Protein AF-A0A7J0FQF2-F1 (afdb_monomer)

Solvent-accessible surface area (backbone atoms only — not comparable to full-atom values): 15385 Å² total; per-residue (Å²): 137,86,82,77,80,82,64,63,82,60,95,86,72,55,64,44,82,78,41,80,61,86,90,50,98,70,47,51,29,33,28,36,34,80,55,76,32,64,93,30,36,22,74,89,74,77,44,56,78,26,19,13,46,77,39,49,57,90,78,60,73,82,88,68,79,52,75,72,52,49,47,50,50,51,53,53,53,50,54,54,52,46,68,56,51,56,75,79,44,75,44,78,45,78,42,72,48,48,61,71,69,41,63,95,37,72,64,50,50,54,53,51,48,54,51,64,74,70,53,61,91,58,55,47,81,46,73,41,75,81,78,86,78,79,73,71,79,76,84,63,95,75,86,79,85,88,84,90,86,86,83,90,81,93,75,88,80,77,92,73,87,76,92,69,88,75,90,69,95,65,101,62,78,57,63,67,54,54,49,57,54,49,51,71,73,42,81,81,79,86,85,89,73,83,66,86,51,68,66,60,37,51,51,50,49,55,50,51,54,52,49,53,53,48,53,51,52,52,52,49,51,54,52,50,50,54,53,30,58,78,65,75,56,85,81,88,131

Nearest PDB structures (foldseek):
  3whk-assembly4_D  TM=6.720E-01  e=8.778E-02  Pyrococcus furiosus DSM 3638
  2kdx-assembly1_A  TM=3.715E-01  e=1.477E+00  Helicobacter pylori 26695

Organism: NCBI:txid165716

pLDDT: mean 76.31, std 20.78, range [29.5, 97.0]

Radius of gyration: 28.87 Å; Cα contacts (8 Å, |Δi|>4): 178; chains: 1; bounding box: 77×58×84 Å

Structure (mmCIF, N/CA/C/O backbone):
data_AF-A0A7J0FQF2-F1
#
_entry.id   AF-A0A7J0FQF2-F1
#
loop_
_atom_site.group_PDB
_atom_site.id
_atom_site.type_symbol
_atom_site.label_atom_id
_atom_site.label_alt_id
_atom_site.label_comp_id
_atom_site.label_asym_id
_atom_site.label_entity_id
_atom_site.label_seq_id
_atom_site.pdbx_PDB_ins_code
_atom_site.Cartn_x
_atom_site.Cartn_y
_atom_site.Cartn_z
_atom_site.occupancy
_atom_site.B_iso_or_equiv
_atom_site.auth_seq_id
_atom_site.auth_comp_id
_atom_site.auth_asym_id
_atom_site.auth_atom_id
_atom_site.pdbx_PDB_model_num
ATOM 1 N N . MET A 1 1 ? 47.459 9.393 -12.094 1.00 34.75 1 MET A N 1
ATOM 2 C CA . MET A 1 1 ? 46.287 9.605 -12.970 1.00 34.75 1 MET A CA 1
ATOM 3 C C . MET A 1 1 ? 45.100 8.906 -12.334 1.00 34.75 1 MET A C 1
ATOM 5 O O . MET A 1 1 ? 45.090 7.687 -12.277 1.00 34.75 1 MET A O 1
ATOM 9 N N . SER A 1 2 ? 44.183 9.679 -11.754 1.00 36.41 2 SER A N 1
ATOM 10 C CA . SER A 1 2 ? 42.923 9.182 -11.193 1.00 36.41 2 SER A CA 1
ATOM 11 C C . SER A 1 2 ? 41.907 9.115 -12.332 1.00 36.41 2 SER A C 1
ATOM 13 O O . SER A 1 2 ? 41.570 10.151 -12.898 1.00 36.41 2 SER A O 1
ATOM 15 N N . THR A 1 3 ? 41.475 7.919 -12.726 1.00 36.38 3 THR A N 1
ATOM 16 C CA . THR A 1 3 ? 40.370 7.751 -13.677 1.00 36.38 3 THR A CA 1
ATOM 17 C C . THR A 1 3 ? 39.063 7.873 -12.900 1.00 36.38 3 THR A C 1
ATOM 19 O O . THR A 1 3 ? 38.629 6.913 -12.258 1.00 36.38 3 THR A O 1
ATOM 22 N N . ALA A 1 4 ? 38.459 9.061 -12.920 1.00 42.12 4 ALA A N 1
ATOM 23 C CA . ALA A 1 4 ? 37.077 9.237 -12.500 1.00 42.12 4 ALA A CA 1
ATOM 24 C C . ALA A 1 4 ? 36.199 8.368 -13.415 1.00 42.12 4 ALA A C 1
ATOM 26 O O . ALA A 1 4 ? 36.182 8.560 -14.628 1.00 42.12 4 ALA A O 1
ATOM 27 N N . ARG A 1 5 ? 35.533 7.354 -12.854 1.00 46.12 5 ARG A N 1
ATOM 28 C CA . ARG A 1 5 ? 34.500 6.603 -13.575 1.00 46.12 5 ARG A CA 1
ATOM 29 C C . ARG A 1 5 ? 33.312 7.548 -13.712 1.00 46.12 5 ARG A C 1
ATOM 31 O O . ARG A 1 5 ? 32.665 7.838 -12.712 1.00 46.12 5 ARG A O 1
ATOM 38 N N . HIS A 1 6 ? 33.129 8.105 -14.903 1.00 50.47 6 HIS A N 1
ATOM 39 C CA . HIS A 1 6 ? 32.118 9.120 -15.154 1.00 50.47 6 HIS A CA 1
ATOM 40 C C . HIS A 1 6 ? 30.712 8.514 -15.107 1.00 50.47 6 HIS A C 1
ATOM 42 O O . HIS A 1 6 ? 30.470 7.403 -15.574 1.00 50.47 6 HIS A O 1
ATOM 48 N N . GLU A 1 7 ? 29.846 9.220 -14.388 1.00 71.06 7 GLU A N 1
ATOM 49 C CA . GLU A 1 7 ? 28.603 8.733 -13.800 1.00 71.06 7 GLU A CA 1
ATOM 50 C C . GLU A 1 7 ? 27.446 8.834 -14.800 1.00 71.06 7 GLU A C 1
ATOM 52 O O . GLU A 1 7 ? 27.353 9.811 -15.541 1.00 71.06 7 GLU A O 1
ATOM 57 N N . GLY A 1 8 ? 26.565 7.828 -14.801 1.00 78.69 8 GLY A N 1
ATOM 58 C CA . GLY A 1 8 ? 25.316 7.838 -15.568 1.00 78.69 8 GLY A CA 1
ATOM 59 C C . GLY A 1 8 ? 24.307 8.886 -15.058 1.00 78.69 8 GLY A C 1
ATOM 60 O O . GLY A 1 8 ? 24.689 9.876 -14.432 1.00 78.69 8 GLY A O 1
ATOM 61 N N . PRO A 1 9 ? 22.996 8.704 -15.295 1.00 85.31 9 PRO A N 1
ATOM 62 C CA . PRO A 1 9 ? 22.000 9.711 -14.937 1.00 85.31 9 PRO A CA 1
ATOM 63 C C . PRO A 1 9 ? 22.001 9.974 -13.423 1.00 85.31 9 PRO A C 1
ATOM 65 O O . PRO A 1 9 ? 21.926 9.046 -12.614 1.00 85.31 9 PRO A O 1
ATOM 68 N N . THR A 1 10 ? 22.069 11.248 -13.030 1.00 84.06 10 THR A N 1
ATOM 69 C CA . THR A 1 10 ? 21.972 11.658 -11.622 1.00 84.06 10 THR A CA 1
ATOM 70 C C . THR A 1 10 ? 20.511 11.806 -11.187 1.00 84.06 10 THR A C 1
ATOM 72 O O . THR A 1 10 ? 19.581 11.769 -11.998 1.00 84.06 10 THR A O 1
ATOM 75 N N . TYR A 1 11 ? 20.276 11.951 -9.879 1.00 83.00 11 TYR A N 1
ATOM 76 C CA . TYR A 1 11 ? 18.918 12.093 -9.352 1.00 83.00 11 TYR A CA 1
ATOM 77 C C . TYR A 1 11 ? 18.196 13.308 -9.960 1.00 83.00 11 TYR A C 1
ATOM 79 O O . TYR A 1 11 ? 18.749 14.405 -10.022 1.00 83.00 11 TYR A O 1
ATOM 87 N N . GLY A 1 12 ? 16.939 13.112 -10.369 1.00 84.62 12 GLY A N 1
ATOM 88 C CA . GLY A 1 12 ? 16.091 14.154 -10.961 1.00 84.62 12 GLY A CA 1
ATOM 89 C C . GLY A 1 12 ? 16.042 14.153 -12.492 1.00 84.62 12 GLY A C 1
ATOM 90 O O . GLY A 1 12 ? 15.252 14.901 -13.069 1.00 84.62 12 GLY A O 1
ATOM 91 N N . TYR A 1 13 ? 16.829 13.305 -13.158 1.00 89.44 13 TYR A N 1
ATOM 92 C CA . TYR A 1 13 ? 16.645 13.038 -14.582 1.00 89.44 13 TYR A CA 1
ATOM 93 C C . TYR A 1 13 ? 15.319 12.309 -14.814 1.00 89.44 13 TYR A C 1
ATOM 95 O O . TYR A 1 13 ? 14.981 11.363 -14.103 1.00 89.44 13 TYR A O 1
ATOM 103 N N . ARG A 1 14 ? 14.565 12.769 -15.813 1.00 91.94 14 ARG A N 1
ATOM 104 C CA . ARG A 1 14 ? 13.261 12.216 -16.187 1.00 91.94 14 ARG A CA 1
ATOM 105 C C . ARG A 1 14 ? 13.328 11.560 -17.548 1.00 91.94 14 ARG A C 1
ATOM 107 O O . ARG A 1 14 ? 14.135 11.949 -18.393 1.00 91.94 14 ARG A O 1
ATOM 114 N N . GLY A 1 15 ? 12.487 10.556 -17.731 1.00 92.19 15 GLY A N 1
ATOM 115 C CA . GLY A 1 15 ? 12.463 9.756 -18.935 1.00 92.19 15 GLY A CA 1
ATOM 116 C C . GLY A 1 15 ? 11.278 8.809 -18.973 1.00 92.19 15 GLY A C 1
ATOM 117 O O . GLY A 1 15 ? 10.457 8.757 -18.057 1.00 92.19 15 GLY A O 1
ATOM 118 N N . ARG A 1 16 ? 11.206 8.045 -20.056 1.00 93.12 16 ARG A N 1
ATOM 119 C CA . ARG A 1 16 ? 10.192 7.027 -20.303 1.00 93.12 16 ARG A CA 1
ATOM 120 C C . ARG A 1 16 ? 10.854 5.666 -20.424 1.00 93.12 16 ARG A C 1
ATOM 122 O O . ARG A 1 16 ? 11.877 5.521 -21.090 1.00 93.12 16 ARG A O 1
ATOM 129 N N . VAL A 1 17 ? 10.255 4.668 -19.786 1.00 92.94 17 VAL A N 1
ATOM 130 C CA . VAL A 1 17 ? 10.663 3.271 -1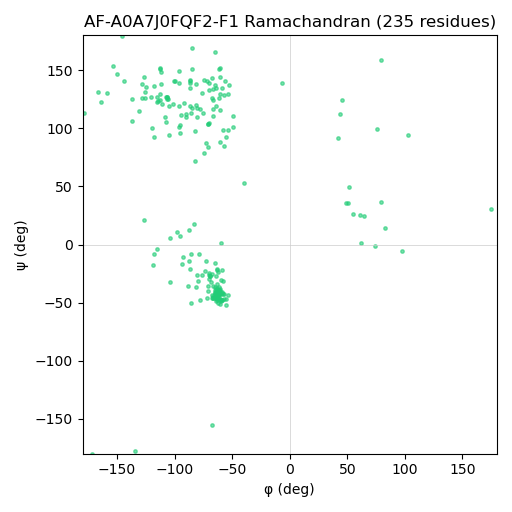9.949 1.00 92.94 17 VAL A CA 1
ATOM 131 C C . VAL A 1 17 ? 10.350 2.843 -21.382 1.00 92.94 17 VAL A C 1
ATOM 133 O O . VAL A 1 17 ? 9.213 2.979 -21.828 1.00 92.94 17 VAL A O 1
ATOM 136 N N . VAL A 1 18 ? 11.360 2.349 -22.096 1.00 94.12 18 VAL A N 1
ATOM 137 C CA . VAL A 1 18 ? 11.230 1.849 -23.478 1.00 94.12 18 VAL A CA 1
ATOM 138 C C . VAL A 1 18 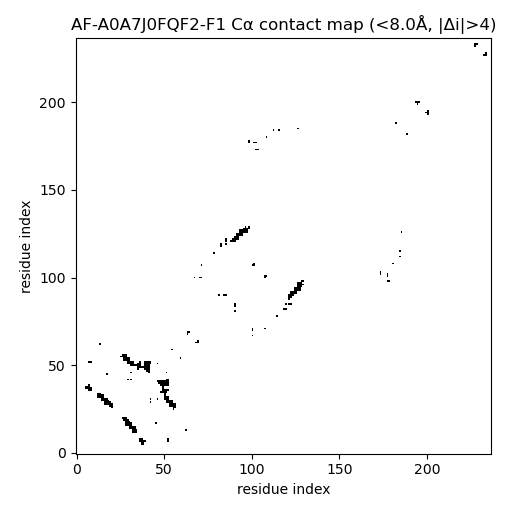? 11.603 0.372 -23.606 1.00 94.12 18 VAL A C 1
ATOM 140 O O . VAL A 1 18 ? 11.204 -0.271 -24.570 1.00 94.12 18 VAL A O 1
ATOM 143 N N . LEU A 1 19 ? 12.314 -0.185 -22.618 1.00 90.00 19 LEU A N 1
ATOM 144 C CA . LEU A 1 19 ? 12.624 -1.612 -22.527 1.00 90.00 19 LEU A CA 1
ATOM 145 C C . LEU A 1 19 ? 12.435 -2.110 -21.093 1.00 90.00 19 LEU A C 1
ATOM 147 O O . LEU A 1 19 ? 13.075 -1.607 -20.170 1.00 90.00 19 LEU A O 1
ATOM 151 N N . ALA A 1 20 ? 11.622 -3.149 -20.922 1.00 85.69 20 ALA A N 1
ATOM 152 C CA . ALA A 1 20 ? 11.528 -3.931 -19.696 1.00 85.69 20 ALA A CA 1
ATOM 153 C C . ALA A 1 20 ? 11.755 -5.404 -20.054 1.00 85.69 20 ALA A C 1
ATOM 155 O O . ALA A 1 20 ? 11.167 -5.898 -21.014 1.00 85.69 20 ALA A O 1
ATOM 156 N N . PHE A 1 21 ? 12.631 -6.086 -19.319 1.00 78.75 21 PHE A N 1
ATOM 157 C CA . PHE A 1 21 ? 12.875 -7.516 -19.505 1.00 78.75 21 PHE A CA 1
ATOM 158 C C . PHE A 1 21 ? 12.242 -8.279 -18.345 1.00 78.75 21 PHE A C 1
ATOM 160 O O . PHE A 1 21 ? 12.560 -8.002 -17.188 1.00 78.75 21 PHE A O 1
ATOM 167 N N . GLU A 1 22 ? 11.381 -9.245 -18.650 1.00 58.34 22 GLU A N 1
ATOM 168 C CA . GLU A 1 22 ? 10.945 -10.242 -17.673 1.00 58.34 22 GLU A CA 1
ATOM 169 C C . GLU A 1 22 ? 12.094 -11.249 -17.451 1.00 58.34 22 GLU A C 1
ATOM 171 O O . GLU A 1 22 ? 12.840 -11.558 -18.378 1.00 58.34 22 GLU A O 1
ATOM 176 N N . GLU A 1 23 ? 12.294 -11.700 -16.207 1.00 61.62 23 GLU A N 1
ATOM 177 C CA . GLU A 1 23 ? 13.342 -12.665 -15.805 1.00 61.62 23 GLU A CA 1
ATOM 178 C C . GLU A 1 23 ? 14.812 -12.224 -15.965 1.00 61.62 23 GLU A C 1
ATOM 180 O O . GLU A 1 23 ? 15.724 -13.054 -16.021 1.00 61.62 23 GLU A O 1
ATOM 185 N N . ASN A 1 24 ? 15.116 -10.924 -15.974 1.00 60.78 24 ASN A N 1
ATOM 186 C CA . ASN A 1 24 ? 16.517 -10.517 -15.928 1.00 60.78 24 ASN A CA 1
ATOM 187 C C . ASN A 1 24 ? 17.076 -10.636 -14.497 1.00 60.78 24 ASN A C 1
ATOM 189 O O . ASN A 1 24 ? 16.728 -9.885 -13.594 1.00 60.78 24 ASN A O 1
ATOM 193 N N . GLY A 1 25 ? 18.066 -11.504 -14.281 1.00 58.59 25 GLY A N 1
ATOM 194 C CA . GLY A 1 25 ? 18.790 -11.581 -12.997 1.00 58.59 25 GLY A CA 1
ATOM 195 C C . GLY A 1 25 ? 19.510 -10.282 -12.575 1.00 58.59 25 GLY A C 1
ATOM 196 O O . GLY A 1 25 ? 20.177 -10.260 -11.546 1.00 58.59 25 GLY A O 1
ATOM 197 N N . SER A 1 26 ? 19.406 -9.209 -13.373 1.00 63.03 26 SER A N 1
ATOM 198 C CA . SER A 1 26 ? 19.973 -7.883 -13.111 1.00 63.03 26 SER A CA 1
ATOM 199 C C . SER A 1 26 ? 18.939 -6.763 -12.916 1.00 63.03 26 SER A C 1
ATOM 201 O O . SER A 1 26 ? 19.361 -5.644 -12.631 1.00 63.03 26 SER A O 1
ATOM 203 N N . SER A 1 27 ? 17.629 -7.020 -13.070 1.00 76.44 27 SER A N 1
ATOM 204 C CA . SER A 1 27 ? 16.547 -6.027 -12.887 1.00 76.44 27 SER A CA 1
ATOM 205 C C . SER A 1 27 ? 16.781 -4.694 -13.610 1.00 76.44 27 SER A C 1
ATOM 207 O O . SER A 1 27 ? 16.456 -3.624 -13.092 1.00 76.44 27 SER A O 1
ATOM 209 N N . LYS A 1 28 ? 17.392 -4.743 -14.800 1.00 86.06 28 LYS A N 1
ATOM 210 C CA . LYS A 1 28 ? 17.696 -3.565 -15.617 1.00 86.06 28 LYS A CA 1
ATOM 211 C C . LYS A 1 28 ? 16.516 -3.187 -16.505 1.00 86.06 28 LYS A C 1
ATOM 213 O O . LYS A 1 28 ? 15.948 -4.035 -17.188 1.00 86.06 28 LYS A O 1
ATOM 218 N N . ILE A 1 29 ? 16.206 -1.902 -16.536 1.00 90.62 29 ILE A N 1
ATOM 219 C CA . ILE A 1 29 ? 15.148 -1.294 -17.337 1.00 90.62 29 ILE A CA 1
ATOM 220 C C . ILE A 1 29 ? 15.796 -0.259 -18.253 1.00 90.62 29 ILE A C 1
ATOM 222 O O . ILE A 1 29 ? 16.558 0.590 -17.793 1.00 90.62 29 ILE A O 1
ATOM 226 N N . GLY A 1 30 ? 15.533 -0.352 -19.555 1.00 93.25 30 GLY A N 1
ATOM 227 C CA . GLY A 1 30 ? 15.997 0.631 -20.527 1.00 93.25 30 GLY A CA 1
ATOM 228 C C . GLY A 1 30 ? 15.084 1.847 -20.504 1.00 93.25 30 GLY A C 1
ATOM 229 O O . GLY A 1 30 ? 13.888 1.748 -20.795 1.00 93.25 30 GLY A O 1
ATOM 230 N N . VAL A 1 31 ? 15.653 2.991 -20.142 1.00 94.56 31 VAL A N 1
ATOM 231 C CA . VAL A 1 31 ? 14.947 4.264 -20.022 1.00 94.56 31 VAL A CA 1
ATOM 232 C C . VAL A 1 31 ? 15.499 5.231 -21.053 1.00 94.56 31 VAL A C 1
ATOM 234 O O . VAL A 1 31 ? 16.702 5.474 -21.102 1.00 94.56 31 VAL A O 1
ATOM 237 N N . ARG A 1 32 ? 14.604 5.807 -21.854 1.00 95.81 32 ARG A N 1
ATOM 238 C CA . ARG A 1 32 ? 14.895 6.982 -22.668 1.00 95.81 32 ARG A CA 1
ATOM 239 C C . ARG A 1 32 ? 14.694 8.223 -21.807 1.00 95.81 32 ARG A C 1
ATOM 241 O O . ARG A 1 32 ? 13.565 8.516 -21.420 1.00 95.81 32 ARG A O 1
ATOM 248 N N . PHE A 1 33 ? 15.743 8.990 -21.578 1.00 95.06 33 PHE A N 1
ATOM 249 C CA . PHE A 1 33 ? 15.705 10.251 -20.853 1.00 95.06 33 PHE A CA 1
ATOM 250 C C . PHE A 1 33 ? 15.335 11.436 -21.751 1.00 95.06 33 PHE A C 1
ATOM 252 O O . PHE A 1 33 ? 15.602 11.461 -22.954 1.00 95.06 33 PHE A O 1
ATOM 259 N N . ASP A 1 34 ? 14.704 12.445 -21.153 1.00 94.56 34 ASP A N 1
ATOM 260 C CA . ASP A 1 34 ? 14.326 13.687 -21.840 1.00 94.56 34 ASP A CA 1
ATOM 261 C C . ASP A 1 34 ? 15.557 14.535 -22.199 1.00 94.56 34 ASP A C 1
ATOM 263 O O . ASP A 1 34 ? 15.532 15.317 -23.147 1.00 94.56 34 ASP A O 1
ATOM 267 N N . ARG A 1 35 ? 16.636 14.385 -21.423 1.00 93.38 35 ARG A N 1
ATOM 268 C CA . ARG A 1 35 ? 17.935 15.041 -21.611 1.00 93.38 35 ARG A CA 1
ATOM 269 C C . ARG A 1 35 ? 18.978 13.993 -21.983 1.00 93.38 35 ARG A C 1
ATOM 271 O O . ARG A 1 35 ? 18.851 12.850 -21.547 1.00 93.38 35 ARG A O 1
ATOM 278 N N . SER A 1 36 ? 20.007 14.404 -22.719 1.00 92.75 36 SER A N 1
ATOM 279 C CA . SER A 1 36 ? 21.158 13.545 -22.985 1.00 92.75 36 SER A CA 1
ATOM 280 C C . SER A 1 36 ? 21.855 13.147 -21.681 1.00 92.75 36 SER A C 1
ATOM 282 O O . SER A 1 36 ? 21.916 13.913 -20.712 1.00 92.75 36 SER A O 1
ATOM 284 N N . ILE A 1 37 ? 22.348 11.917 -21.663 1.00 92.19 37 ILE A N 1
ATOM 285 C CA . ILE A 1 37 ? 23.011 11.248 -20.556 1.00 92.19 37 ILE A CA 1
ATOM 286 C C . ILE A 1 37 ? 24.479 11.048 -20.942 1.00 92.19 37 ILE A C 1
ATOM 288 O O . ILE A 1 37 ? 24.75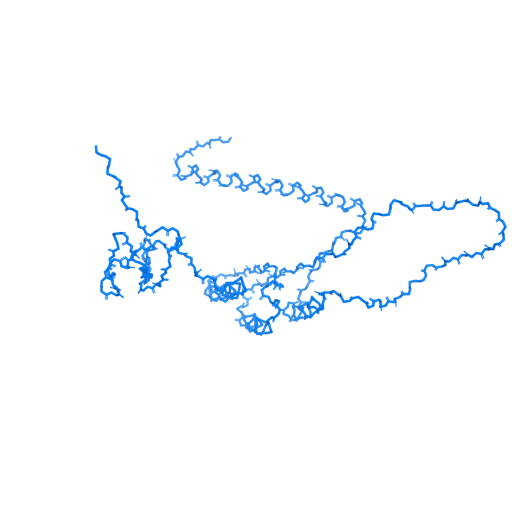2 10.513 -22.015 1.00 92.19 37 ILE A O 1
ATOM 292 N N . PRO A 1 38 ? 25.441 11.436 -20.089 1.00 88.94 38 PRO A N 1
ATOM 293 C CA . PRO A 1 38 ? 26.838 11.063 -20.289 1.00 88.94 38 PRO A CA 1
ATOM 294 C C . PRO A 1 38 ? 26.984 9.536 -20.353 1.00 88.94 38 PRO A C 1
ATOM 296 O O . PRO A 1 38 ? 26.491 8.845 -19.462 1.00 88.94 38 PRO 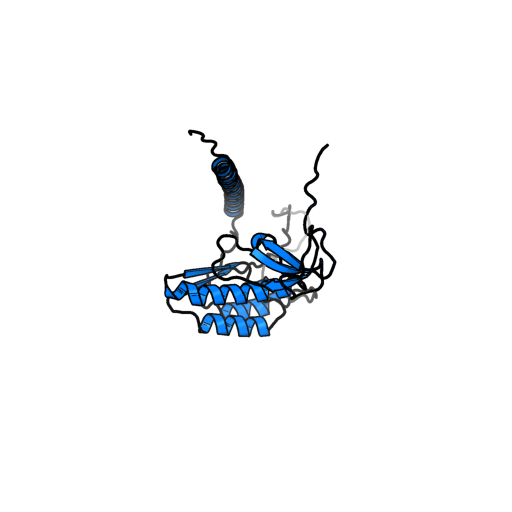A O 1
ATOM 299 N N . GLU A 1 39 ? 27.649 9.013 -21.389 1.00 86.12 39 GLU A N 1
ATOM 300 C CA . GLU A 1 39 ? 27.741 7.561 -21.664 1.00 86.12 39 GLU A CA 1
ATOM 301 C C . GLU A 1 39 ? 26.368 6.895 -21.904 1.00 86.12 39 GLU A C 1
ATOM 303 O O . GLU A 1 39 ? 26.174 5.697 -21.663 1.00 86.12 39 GLU A O 1
ATOM 308 N N . GLY A 1 40 ? 25.386 7.684 -22.346 1.00 89.94 40 GLY A N 1
ATOM 309 C CA . GLY A 1 40 ? 24.125 7.173 -22.855 1.00 89.94 40 GLY A CA 1
ATOM 310 C C . GLY A 1 40 ? 24.321 6.369 -24.142 1.00 89.94 40 GLY A C 1
ATOM 311 O O . GLY A 1 40 ? 25.367 6.379 -24.779 1.00 89.94 40 GLY A O 1
ATOM 312 N N . ASN A 1 41 ? 23.293 5.629 -24.525 1.00 92.94 41 ASN A N 1
ATOM 313 C CA . ASN A 1 41 ? 23.220 4.904 -25.788 1.00 92.94 41 ASN A CA 1
ATOM 314 C C . ASN A 1 41 ? 21.845 5.127 -26.425 1.00 92.94 41 ASN A C 1
ATOM 316 O O . ASN A 1 41 ? 21.019 5.862 -25.899 1.00 92.94 41 ASN A O 1
ATOM 320 N N . ASP A 1 42 ? 21.580 4.498 -27.558 1.00 95.38 42 ASP A N 1
ATOM 321 C CA . ASP A 1 42 ? 20.304 4.591 -28.275 1.00 95.38 42 ASP A CA 1
ATOM 322 C C . ASP A 1 42 ? 19.328 3.444 -27.928 1.00 95.38 42 ASP A C 1
ATOM 324 O O . ASP A 1 42 ? 18.287 3.281 -28.568 1.00 95.38 42 ASP A O 1
ATOM 328 N N . LEU A 1 43 ? 19.675 2.613 -26.936 1.00 93.06 43 LEU A N 1
ATOM 329 C CA . LEU A 1 43 ? 18.976 1.384 -26.546 1.00 93.06 43 LEU A CA 1
ATOM 330 C C . LEU A 1 43 ? 18.696 0.441 -27.732 1.00 93.06 43 LEU A C 1
ATOM 332 O O . LEU A 1 43 ? 17.667 -0.233 -27.761 1.00 93.06 43 LEU A O 1
ATOM 336 N N . GLY A 1 44 ? 19.616 0.378 -28.703 1.00 92.12 44 GLY A N 1
ATOM 337 C CA . GLY A 1 44 ? 19.459 -0.434 -29.911 1.00 92.12 44 GLY A CA 1
ATOM 338 C C . GLY A 1 44 ? 18.553 0.221 -30.957 1.00 92.12 44 GLY A C 1
ATOM 339 O O . GLY A 1 44 ? 17.779 -0.471 -31.617 1.00 92.12 44 GLY A O 1
ATOM 340 N N . GLY A 1 45 ? 18.625 1.548 -31.080 1.00 93.12 45 GLY A N 1
ATOM 341 C CA . GLY A 1 45 ? 17.849 2.356 -32.027 1.00 93.12 45 GLY A CA 1
ATOM 342 C C . GLY A 1 45 ? 16.426 2.705 -31.574 1.00 93.12 45 GLY A C 1
ATOM 343 O O . GLY A 1 45 ? 15.606 3.123 -32.392 1.00 93.12 45 GLY A O 1
ATOM 344 N N . LEU A 1 46 ? 16.105 2.527 -30.291 1.00 93.06 46 LEU A N 1
ATOM 345 C CA . LEU A 1 46 ? 14.785 2.835 -29.724 1.00 93.06 46 LEU A CA 1
ATOM 346 C C . LEU A 1 46 ? 14.654 4.289 -29.254 1.00 93.06 46 LEU A C 1
ATOM 348 O O . LEU A 1 46 ? 13.542 4.764 -29.005 1.00 93.06 46 LEU A O 1
ATOM 352 N N . CYS A 1 47 ? 15.767 5.006 -29.129 1.00 94.81 47 CYS A N 1
ATOM 353 C CA . CYS A 1 47 ? 15.783 6.436 -28.856 1.00 94.81 47 CYS A CA 1
ATOM 354 C C . CYS A 1 47 ? 16.955 7.142 -29.541 1.00 94.81 47 CYS A C 1
ATOM 356 O O . CYS A 1 47 ? 17.749 6.525 -30.243 1.00 94.81 47 CYS A O 1
ATOM 358 N N . GLU A 1 48 ? 17.027 8.457 -29.355 1.00 95.56 48 GLU A N 1
ATOM 359 C CA . GLU A 1 48 ? 18.139 9.281 -29.812 1.00 95.56 48 GLU A CA 1
ATOM 360 C C . GLU A 1 48 ? 19.465 8.843 -29.160 1.00 95.56 48 GLU A C 1
ATOM 362 O O . GLU A 1 48 ? 19.477 8.319 -28.040 1.00 95.56 48 GLU A O 1
ATOM 367 N N . GLU A 1 49 ? 20.579 9.077 -29.860 1.00 92.88 49 GLU A N 1
ATOM 368 C CA . GLU A 1 49 ? 21.934 8.854 -29.338 1.00 92.88 49 GLU A CA 1
ATOM 369 C C . GLU A 1 49 ? 22.140 9.648 -28.039 1.00 92.88 49 GLU A C 1
ATOM 371 O O . GLU A 1 49 ? 21.624 10.756 -27.896 1.00 92.88 49 GLU A O 1
ATOM 376 N N . ASP A 1 50 ? 22.834 9.054 -27.069 1.00 93.69 50 ASP A N 1
ATOM 377 C CA . ASP A 1 50 ? 23.034 9.570 -25.708 1.00 93.69 50 ASP A CA 1
ATOM 378 C C . ASP A 1 50 ? 21.769 9.761 -24.850 1.00 93.69 50 ASP A C 1
ATOM 380 O O . ASP A 1 50 ? 21.877 10.181 -23.703 1.00 93.69 50 ASP A O 1
ATOM 384 N N . HIS A 1 51 ? 20.559 9.447 -25.317 1.00 95.75 51 HIS A N 1
ATOM 385 C CA . HIS A 1 51 ? 19.344 9.609 -24.499 1.00 95.75 51 HIS A CA 1
ATOM 386 C C . HIS A 1 51 ? 18.940 8.348 -23.731 1.00 95.75 51 HIS A C 1
ATOM 388 O O . HIS A 1 51 ? 18.142 8.414 -22.798 1.00 95.75 51 HIS A O 1
ATOM 394 N N . GLY A 1 52 ? 19.455 7.189 -24.105 1.00 95.19 52 GLY A N 1
ATOM 395 C CA . GLY A 1 52 ? 19.113 5.905 -23.517 1.00 95.19 52 GLY A CA 1
ATOM 396 C C . GLY A 1 52 ? 20.090 5.463 -22.434 1.00 95.19 52 GLY A C 1
ATOM 397 O O . GLY A 1 52 ? 21.302 5.598 -22.573 1.00 95.19 52 GLY A O 1
ATOM 398 N N . PHE A 1 53 ? 19.583 4.891 -21.343 1.00 93.88 53 PHE A N 1
ATOM 399 C CA . PHE A 1 53 ? 20.424 4.272 -20.317 1.00 93.88 53 PHE A CA 1
ATOM 400 C C . PHE A 1 53 ? 19.688 3.119 -19.624 1.00 93.88 53 PHE A C 1
ATOM 402 O O . PHE A 1 53 ? 18.469 3.158 -19.448 1.00 93.88 53 PHE A O 1
ATOM 409 N N . PHE A 1 54 ? 20.422 2.080 -19.213 1.00 91.31 54 PHE A N 1
ATOM 410 C CA . PHE A 1 54 ? 19.857 0.975 -18.434 1.00 91.31 54 PHE A CA 1
ATOM 411 C C . PHE A 1 54 ? 19.955 1.265 -16.937 1.00 91.31 54 PHE A C 1
ATOM 413 O O . PHE A 1 54 ? 21.037 1.216 -16.351 1.00 91.31 54 PHE A O 1
ATOM 420 N N . CYS A 1 55 ? 18.814 1.523 -16.307 1.00 89.62 55 CYS A N 1
ATOM 421 C CA . CYS A 1 55 ? 18.707 1.755 -14.872 1.00 89.62 55 CYS A CA 1
ATOM 422 C C . CYS A 1 55 ? 18.324 0.471 -14.139 1.00 89.62 55 CYS A C 1
ATOM 424 O O . CYS A 1 55 ? 17.603 -0.366 -14.676 1.00 89.62 55 CYS A O 1
ATOM 426 N N . ALA A 1 56 ? 18.770 0.323 -12.894 1.00 87.19 56 ALA A N 1
ATOM 427 C CA . ALA A 1 56 ? 18.196 -0.682 -12.008 1.00 87.19 56 ALA A CA 1
ATOM 428 C C . ALA A 1 56 ? 16.769 -0.259 -11.621 1.00 87.19 56 ALA A C 1
ATOM 430 O O . ALA A 1 56 ? 16.516 0.925 -11.383 1.00 87.19 56 ALA A O 1
ATOM 431 N N . ALA A 1 57 ? 15.835 -1.211 -11.587 1.00 84.25 57 ALA A N 1
ATOM 432 C CA . ALA A 1 57 ? 14.422 -0.936 -11.324 1.00 84.25 57 ALA A CA 1
ATOM 433 C C . ALA A 1 57 ? 14.180 -0.229 -9.974 1.00 84.25 57 ALA A C 1
ATOM 435 O O . ALA A 1 57 ? 13.280 0.597 -9.871 1.00 84.25 57 ALA A O 1
ATOM 436 N N . ASP A 1 58 ? 15.013 -0.494 -8.963 1.00 81.81 58 ASP A N 1
ATOM 437 C CA . ASP A 1 58 ? 14.948 0.110 -7.625 1.00 81.81 58 ASP A CA 1
ATOM 438 C C . ASP A 1 58 ? 15.404 1.581 -7.571 1.00 81.81 58 ASP A C 1
ATOM 440 O O . ASP A 1 58 ? 15.130 2.282 -6.594 1.00 81.81 58 ASP A O 1
ATOM 444 N N . LEU A 1 59 ? 16.075 2.066 -8.619 1.00 84.31 59 LEU A N 1
ATOM 445 C CA . LEU A 1 59 ? 16.481 3.466 -8.768 1.00 84.31 59 LEU A CA 1
ATOM 446 C C . LEU A 1 59 ? 15.460 4.303 -9.544 1.00 84.31 59 LEU A C 1
ATOM 448 O O . LEU A 1 59 ? 15.570 5.531 -9.571 1.00 84.31 59 LEU A O 1
ATOM 452 N N . LEU A 1 60 ? 14.476 3.661 -10.174 1.00 86.12 60 LEU A N 1
ATOM 453 C CA . LEU A 1 60 ? 13.426 4.348 -10.909 1.00 86.12 60 LEU A CA 1
ATOM 454 C C . LEU A 1 60 ? 12.283 4.726 -9.972 1.00 86.12 60 LEU A C 1
ATOM 456 O O . LEU A 1 60 ? 11.872 3.970 -9.095 1.00 86.12 60 LEU A O 1
ATOM 460 N N . ARG A 1 61 ? 11.756 5.930 -10.175 1.00 82.75 61 ARG A N 1
ATOM 461 C CA . ARG A 1 61 ? 10.561 6.423 -9.495 1.00 82.75 61 ARG A CA 1
ATOM 462 C C . ARG A 1 61 ? 9.587 6.932 -10.540 1.00 82.75 61 ARG A C 1
ATOM 464 O O . ARG A 1 61 ? 10.000 7.597 -11.487 1.00 82.75 61 ARG A O 1
ATOM 471 N N . LEU A 1 62 ? 8.310 6.619 -10.355 1.00 78.56 62 LEU A N 1
ATOM 472 C CA . LEU A 1 62 ? 7.244 7.178 -11.175 1.00 78.56 62 LEU A CA 1
ATOM 473 C C . LEU A 1 62 ? 7.180 8.699 -10.949 1.00 78.56 62 LEU A C 1
ATOM 475 O O . LEU A 1 62 ? 7.251 9.148 -9.802 1.00 78.56 62 LEU A O 1
ATOM 479 N N . ASP A 1 63 ? 7.068 9.488 -12.023 1.00 70.69 63 ASP A N 1
ATOM 480 C CA . ASP A 1 63 ? 6.881 10.941 -11.908 1.00 70.69 63 ASP A CA 1
ATOM 481 C C . ASP A 1 63 ? 5.460 11.194 -11.378 1.00 70.69 63 ASP A C 1
ATOM 483 O O . ASP A 1 63 ? 4.472 10.975 -12.077 1.00 70.69 63 ASP A O 1
ATOM 487 N N . GLY A 1 64 ? 5.347 11.544 -10.095 1.00 58.69 64 GLY A N 1
ATOM 488 C CA . GLY A 1 64 ? 4.060 11.702 -9.423 1.00 58.69 64 GLY A CA 1
ATOM 489 C C . GLY A 1 64 ? 3.425 13.052 -9.742 1.00 58.69 64 GLY A C 1
ATOM 490 O O . GLY A 1 64 ? 3.875 14.085 -9.242 1.00 58.69 64 GLY A O 1
ATOM 491 N N . SER A 1 65 ? 2.340 13.065 -10.520 1.00 54.44 65 SER A N 1
ATOM 492 C CA . SER A 1 65 ? 1.450 14.225 -10.634 1.00 54.44 65 SER A CA 1
ATOM 493 C C . SER A 1 65 ? 0.593 14.365 -9.372 1.00 54.44 65 SER A C 1
ATOM 495 O O . SER A 1 65 ? -0.577 14.006 -9.348 1.00 54.44 65 SER A O 1
ATOM 497 N N . GLY A 1 66 ? 1.185 14.905 -8.305 1.00 58.50 66 GLY A N 1
ATOM 498 C CA . GLY A 1 66 ? 0.496 15.161 -7.037 1.00 58.50 66 GLY A CA 1
ATOM 499 C C . GLY A 1 66 ? 0.325 13.921 -6.152 1.00 58.50 66 GLY A C 1
ATOM 500 O O . GLY A 1 66 ? 0.409 12.781 -6.598 1.00 58.50 66 GLY A O 1
ATOM 501 N N . THR A 1 67 ? 0.113 14.158 -4.857 1.00 55.88 67 THR A N 1
ATOM 502 C CA . THR A 1 67 ? -0.004 13.117 -3.820 1.00 55.88 67 THR A CA 1
ATOM 503 C C . THR A 1 67 ? -1.204 12.196 -4.031 1.00 55.88 67 THR A C 1
ATOM 505 O O . THR A 1 67 ? -1.114 11.001 -3.776 1.00 55.88 67 THR A O 1
ATOM 508 N N . ASP A 1 68 ? -2.301 12.741 -4.555 1.00 58.19 68 ASP A N 1
ATOM 509 C CA . ASP A 1 68 ? -3.591 12.049 -4.622 1.00 58.19 68 ASP A CA 1
ATOM 510 C C . ASP A 1 68 ? -3.635 10.990 -5.740 1.00 58.19 68 ASP A C 1
ATOM 512 O O . ASP A 1 68 ? -4.365 10.002 -5.644 1.00 58.19 68 ASP A O 1
ATOM 516 N N . ASP A 1 69 ? -2.833 11.163 -6.796 1.00 63.59 69 ASP A N 1
ATOM 517 C CA . ASP A 1 69 ? -2.758 10.212 -7.913 1.00 63.59 69 ASP A CA 1
ATOM 518 C C . ASP A 1 69 ? -1.874 9.003 -7.559 1.00 63.59 69 ASP A C 1
ATOM 520 O O . ASP A 1 69 ? -2.154 7.871 -7.956 1.00 63.59 69 ASP A O 1
ATOM 524 N N . VAL A 1 70 ? -0.854 9.220 -6.717 1.00 66.00 70 VAL A N 1
ATOM 525 C CA . VAL A 1 70 ? 0.048 8.165 -6.228 1.00 66.00 70 VAL A CA 1
ATOM 526 C C . VAL A 1 70 ? -0.703 7.160 -5.355 1.00 66.00 70 VAL A C 1
ATOM 528 O O . VAL A 1 70 ? -0.576 5.958 -5.576 1.00 66.00 70 VAL A O 1
ATOM 531 N N . ASP A 1 71 ? -1.536 7.623 -4.419 1.00 69.00 71 ASP A N 1
ATOM 532 C CA . ASP A 1 71 ? -2.311 6.731 -3.545 1.00 69.00 71 ASP A CA 1
ATOM 533 C C . ASP A 1 71 ? -3.341 5.904 -4.335 1.00 69.00 71 ASP A C 1
ATOM 535 O O . ASP A 1 71 ? -3.561 4.721 -4.054 1.00 69.00 71 ASP A O 1
ATOM 539 N N . LYS A 1 72 ? -3.949 6.500 -5.370 1.00 70.38 72 LYS A N 1
ATOM 540 C CA . LYS A 1 72 ? -4.894 5.814 -6.261 1.00 70.38 72 LYS A CA 1
ATOM 541 C C . LYS A 1 72 ? -4.207 4.734 -7.099 1.00 70.38 72 LYS A C 1
ATOM 543 O O . LYS A 1 72 ? -4.747 3.631 -7.231 1.00 70.38 72 LYS A O 1
ATOM 548 N N . LEU A 1 73 ? -3.040 5.041 -7.667 1.00 72.75 73 LEU A N 1
ATOM 549 C CA . LEU A 1 73 ? -2.236 4.082 -8.427 1.00 72.75 73 LEU A CA 1
ATOM 550 C C . LEU A 1 73 ? -1.743 2.945 -7.529 1.00 72.75 73 LEU A C 1
ATOM 552 O O . LEU A 1 73 ? -1.949 1.781 -7.870 1.00 72.75 73 LEU A O 1
ATOM 556 N N . ALA A 1 74 ? -1.229 3.271 -6.341 1.00 79.81 74 ALA A N 1
ATOM 557 C CA . ALA A 1 74 ? -0.764 2.287 -5.369 1.00 79.81 74 ALA A CA 1
ATOM 558 C C . ALA A 1 74 ? -1.878 1.312 -4.961 1.00 79.81 74 ALA A C 1
ATOM 560 O O . ALA A 1 74 ? -1.659 0.103 -4.885 1.00 79.81 74 ALA A O 1
ATOM 561 N N . LEU A 1 75 ? -3.102 1.810 -4.748 1.00 82.44 75 LEU A N 1
ATOM 562 C CA . LEU A 1 75 ? -4.243 0.957 -4.423 1.00 82.44 75 LEU A CA 1
ATOM 563 C C . LEU A 1 75 ? -4.602 0.026 -5.588 1.00 82.44 75 LEU A C 1
ATOM 565 O O . LEU A 1 75 ? -4.865 -1.156 -5.373 1.00 82.44 75 LEU A O 1
ATOM 569 N N . LYS A 1 76 ? -4.603 0.532 -6.827 1.00 85.19 76 LYS A N 1
ATOM 570 C CA . LYS A 1 76 ? -4.870 -0.286 -8.016 1.00 85.19 76 LYS A CA 1
ATOM 571 C C . LYS A 1 76 ? -3.839 -1.411 -8.159 1.00 85.19 76 LYS A C 1
ATOM 573 O O . LYS A 1 76 ? -4.245 -2.565 -8.296 1.00 85.19 76 LYS A O 1
ATOM 578 N N . GLU A 1 77 ? -2.553 -1.074 -8.105 1.00 88.00 77 GLU A N 1
ATOM 579 C CA . GLU A 1 77 ? -1.435 -2.021 -8.217 1.00 88.00 77 GLU A CA 1
ATOM 580 C C . GLU A 1 77 ? -1.484 -3.077 -7.107 1.00 88.00 77 GLU A C 1
ATOM 582 O O . GLU A 1 77 ? -1.353 -4.271 -7.375 1.00 88.00 77 GLU A O 1
ATOM 587 N N . LEU A 1 78 ? -1.785 -2.668 -5.869 1.00 91.00 78 LEU A N 1
ATOM 588 C CA . LEU A 1 78 ? -1.964 -3.589 -4.747 1.00 91.00 78 LEU A CA 1
ATOM 589 C C . LEU A 1 78 ? -3.018 -4.662 -5.051 1.00 91.00 78 LEU A C 1
ATOM 591 O O . LEU A 1 78 ? -2.775 -5.845 -4.823 1.00 91.00 78 LEU A O 1
ATOM 595 N N . PHE A 1 79 ? -4.181 -4.280 -5.587 1.00 91.31 79 PHE A N 1
ATOM 596 C CA . PHE A 1 79 ? -5.230 -5.249 -5.916 1.00 91.31 79 PHE A CA 1
ATOM 597 C C . PHE A 1 79 ? -4.866 -6.162 -7.096 1.00 91.31 79 PHE A C 1
ATOM 599 O O . PHE A 1 79 ? -5.370 -7.285 -7.165 1.00 91.31 79 PHE A O 1
ATOM 606 N N . GLU A 1 80 ? -4.011 -5.720 -8.018 1.00 91.38 80 GLU A N 1
ATOM 607 C CA . GLU A 1 80 ? -3.476 -6.582 -9.080 1.00 91.38 80 GLU A CA 1
ATOM 608 C C . GLU A 1 80 ? -2.553 -7.658 -8.495 1.00 91.38 80 GLU A C 1
ATOM 610 O O . GLU A 1 80 ? -2.750 -8.843 -8.773 1.00 91.38 80 GLU A O 1
ATOM 615 N N . VAL A 1 81 ? -1.640 -7.271 -7.597 1.00 92.00 81 VAL A N 1
ATOM 616 C CA . VAL A 1 81 ? -0.773 -8.212 -6.869 1.00 92.00 81 VAL A CA 1
ATOM 617 C C . VAL A 1 81 ? -1.607 -9.201 -6.060 1.00 92.00 81 VAL A C 1
ATOM 619 O O . VAL A 1 81 ? -1.420 -10.408 -6.176 1.00 92.00 81 VAL A O 1
ATOM 622 N N . VAL A 1 82 ? -2.592 -8.716 -5.302 1.00 94.25 82 VAL A N 1
ATOM 623 C CA . VAL A 1 82 ? -3.499 -9.562 -4.512 1.00 94.25 82 VAL A CA 1
ATOM 624 C C . VAL A 1 82 ? -4.221 -10.575 -5.389 1.00 94.25 82 VAL A C 1
ATOM 626 O O . VAL A 1 82 ? -4.317 -11.740 -5.015 1.00 94.25 82 VAL A O 1
ATOM 629 N N . SER A 1 83 ? -4.705 -10.170 -6.564 1.00 91.38 83 SER A N 1
ATOM 630 C CA . SER A 1 83 ? -5.406 -11.072 -7.487 1.00 91.38 83 SER A CA 1
ATOM 631 C C . SER A 1 83 ? -4.503 -12.195 -8.005 1.00 91.38 83 SER A C 1
ATOM 633 O O . SER A 1 83 ? -4.990 -13.266 -8.367 1.00 91.38 83 SER A O 1
ATOM 635 N N . ASN A 1 84 ? -3.189 -11.968 -8.056 1.00 92.50 84 ASN A N 1
ATOM 636 C CA . ASN A 1 84 ? -2.227 -12.989 -8.440 1.00 92.50 84 ASN A CA 1
ATOM 637 C C . ASN A 1 84 ? -1.806 -13.868 -7.255 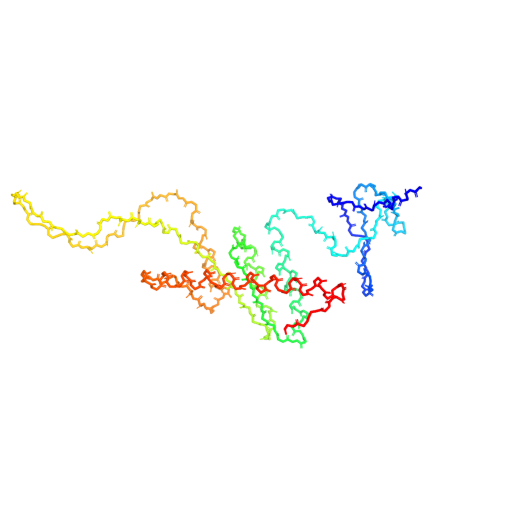1.00 92.50 84 ASN A C 1
ATOM 639 O O . ASN A 1 84 ? -1.898 -15.091 -7.339 1.00 92.50 84 ASN A O 1
ATOM 643 N N . GLU A 1 85 ? -1.405 -13.251 -6.146 1.00 94.06 85 GLU A N 1
ATOM 644 C CA . GLU A 1 85 ? -0.870 -13.941 -4.967 1.00 94.06 85 GLU A CA 1
ATOM 645 C C . GLU A 1 85 ? -1.942 -14.740 -4.210 1.00 94.06 85 GLU A C 1
ATOM 647 O O . GLU A 1 85 ? -1.663 -15.802 -3.656 1.00 94.06 85 GLU A O 1
ATOM 652 N N . SER A 1 86 ? -3.204 -14.305 -4.258 1.00 95.19 86 SER A N 1
ATOM 653 C CA . SER A 1 86 ? -4.324 -15.052 -3.663 1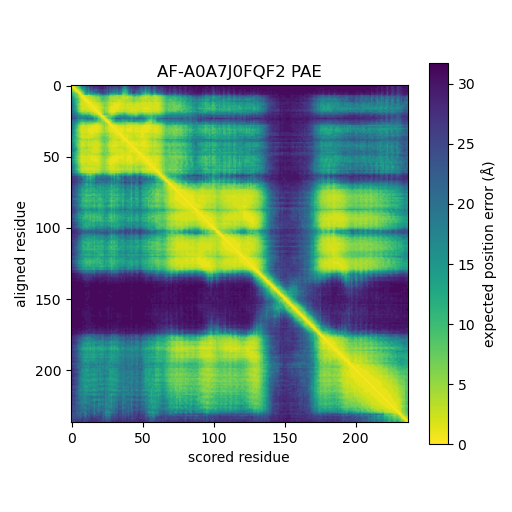.00 95.19 86 SER A CA 1
ATOM 654 C C . SER A 1 86 ? -4.577 -16.406 -4.331 1.00 95.19 86 SER A C 1
ATOM 656 O O . SER A 1 86 ? -5.240 -17.256 -3.744 1.00 95.19 86 SER A O 1
ATOM 658 N N . LYS A 1 87 ? -4.033 -16.668 -5.527 1.00 94.81 87 LYS A N 1
ATOM 659 C CA . LYS A 1 87 ? -4.142 -17.988 -6.174 1.00 94.81 87 LYS A CA 1
ATOM 660 C C . LYS A 1 87 ? -3.311 -19.057 -5.463 1.00 94.81 87 LYS A C 1
ATOM 662 O O . LYS A 1 87 ? -3.622 -20.238 -5.589 1.00 94.81 87 LYS A O 1
ATOM 667 N N . SER A 1 88 ? -2.245 -18.659 -4.766 1.00 94.25 88 SER A N 1
ATOM 668 C CA . SER A 1 88 ? -1.287 -19.578 -4.144 1.00 94.25 88 SER A CA 1
ATOM 669 C C . SER A 1 88 ? -1.463 -19.684 -2.629 1.00 9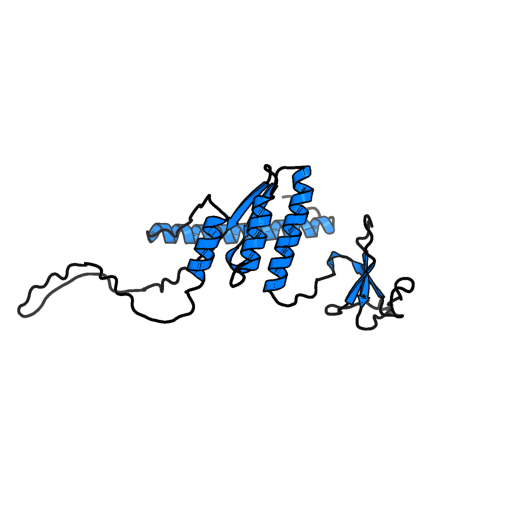4.25 88 SER A C 1
ATOM 671 O O . SER A 1 88 ? -1.215 -20.747 -2.061 1.00 94.25 88 SER A O 1
ATOM 673 N N . SER A 1 89 ? -1.891 -18.607 -1.962 1.00 93.62 89 SER A N 1
ATOM 674 C CA . SER A 1 89 ? -1.957 -18.550 -0.499 1.00 93.62 89 SER A CA 1
ATOM 675 C C . SER A 1 89 ? -3.026 -17.573 0.012 1.00 93.62 89 SER A C 1
ATOM 677 O O . SER A 1 89 ? -3.396 -16.638 -0.697 1.00 93.62 89 SER A O 1
ATOM 679 N N . PRO A 1 90 ? -3.570 -17.785 1.228 1.00 96.31 90 PRO A N 1
ATOM 680 C CA . PRO A 1 90 ? -4.471 -16.822 1.856 1.00 96.31 90 PRO A CA 1
ATOM 681 C C . PRO A 1 90 ? -3.731 -15.529 2.220 1.00 96.31 90 PRO A C 1
ATOM 683 O O . PRO A 1 90 ? -2.583 -15.568 2.662 1.00 96.31 90 PRO A O 1
ATOM 686 N N . LEU A 1 91 ? -4.408 -14.386 2.084 1.00 96.31 91 LEU A N 1
ATOM 687 C CA . LEU A 1 91 ? -3.809 -13.064 2.282 1.00 96.31 91 LEU A CA 1
ATOM 688 C C . LEU A 1 91 ? -4.592 -12.223 3.288 1.00 96.31 91 LEU A C 1
ATOM 690 O O . LEU A 1 91 ? -5.822 -12.229 3.313 1.00 96.31 91 LEU A O 1
ATOM 694 N N . ILE A 1 92 ? -3.861 -11.430 4.070 1.00 95.75 92 ILE A N 1
ATOM 695 C CA . ILE A 1 92 ? -4.422 -10.341 4.869 1.00 95.75 92 ILE A CA 1
ATOM 696 C C . ILE A 1 92 ? -3.880 -9.031 4.310 1.00 95.75 92 ILE A C 1
ATOM 698 O O . ILE A 1 92 ? -2.669 -8.826 4.245 1.00 95.75 92 ILE A O 1
ATOM 702 N N . ILE A 1 93 ? -4.783 -8.139 3.924 1.00 95.06 93 ILE A N 1
ATOM 703 C CA . ILE A 1 93 ? -4.460 -6.813 3.408 1.00 95.06 93 ILE A CA 1
ATOM 704 C C . ILE A 1 93 ? -4.780 -5.799 4.493 1.00 95.06 93 ILE A C 1
ATOM 706 O O . ILE A 1 93 ? -5.913 -5.738 4.967 1.00 95.06 93 ILE A O 1
ATOM 710 N N . PHE A 1 94 ? -3.799 -4.976 4.854 1.00 94.12 94 PHE A N 1
ATOM 711 C CA . PHE A 1 94 ? -4.000 -3.857 5.766 1.00 94.12 94 PHE A CA 1
ATOM 712 C C . PHE A 1 94 ? -3.919 -2.526 5.012 1.00 94.12 94 PHE A C 1
ATOM 714 O O . PHE A 1 94 ? -2.847 -2.115 4.573 1.00 94.12 94 PHE A O 1
ATOM 721 N N . LEU A 1 95 ? -5.059 -1.852 4.866 1.00 91.81 95 LEU A N 1
ATOM 722 C CA . LEU A 1 95 ? -5.170 -0.535 4.245 1.00 91.81 95 LEU A CA 1
ATOM 723 C C . LEU A 1 95 ? -5.136 0.542 5.328 1.00 91.81 95 LEU A C 1
ATOM 725 O O . LEU A 1 95 ? -6.120 0.763 6.035 1.00 91.81 95 LEU A O 1
ATOM 729 N N . LYS A 1 96 ? -3.993 1.206 5.473 1.00 89.19 96 LYS A N 1
ATOM 730 C CA . LYS A 1 96 ? -3.804 2.235 6.493 1.00 89.19 96 LYS A CA 1
ATOM 731 C C . LYS A 1 96 ? -4.375 3.589 6.054 1.00 89.19 96 LYS A C 1
ATOM 733 O O . LYS A 1 96 ? -4.143 4.013 4.929 1.00 89.19 96 LYS A O 1
ATOM 738 N N . ASP A 1 97 ? -5.040 4.273 6.983 1.00 85.62 97 ASP A N 1
ATOM 739 C CA . ASP A 1 97 ? -5.549 5.650 6.866 1.00 85.62 97 ASP A CA 1
ATOM 740 C C . ASP A 1 97 ? -6.389 5.866 5.595 1.00 85.62 97 ASP A C 1
ATOM 742 O O . ASP A 1 97 ? -6.175 6.806 4.827 1.00 85.62 97 ASP A O 1
ATOM 746 N N . ILE A 1 98 ? -7.348 4.964 5.363 1.00 85.44 98 ILE A N 1
ATOM 747 C CA . ILE A 1 98 ? -8.118 4.870 4.114 1.00 85.44 98 ILE A CA 1
ATOM 748 C C . ILE A 1 98 ? -8.889 6.158 3.772 1.00 85.44 98 ILE A C 1
ATOM 750 O O . ILE A 1 98 ? -9.208 6.421 2.619 1.00 85.44 98 ILE A O 1
ATOM 754 N N . GLU A 1 99 ? -9.175 7.013 4.753 1.00 82.12 99 GLU A N 1
ATOM 755 C CA . GLU A 1 99 ? -9.761 8.333 4.528 1.00 82.12 99 GLU A CA 1
ATOM 756 C C . GLU A 1 99 ? -8.906 9.237 3.641 1.00 82.12 99 GLU A C 1
ATOM 758 O O . GLU A 1 99 ? -9.469 10.067 2.929 1.00 82.12 99 GLU A O 1
ATOM 763 N N . LYS A 1 100 ? -7.578 9.081 3.667 1.00 79.06 100 LYS A N 1
ATOM 764 C CA . LYS A 1 100 ? -6.650 9.923 2.904 1.00 79.06 100 LYS A CA 1
ATOM 765 C C . LYS A 1 100 ? -6.730 9.623 1.411 1.00 79.06 100 LYS A C 1
ATOM 767 O O . LYS A 1 100 ? -6.795 10.552 0.619 1.00 79.06 100 LYS A O 1
ATOM 772 N N . SER A 1 101 ? -6.850 8.348 1.042 1.00 73.19 101 SER A N 1
ATOM 773 C CA . SER A 1 101 ? -6.961 7.918 -0.359 1.00 73.19 101 SER A CA 1
ATOM 774 C C . SER A 1 101 ? -8.361 8.105 -0.959 1.00 73.19 101 SER A C 1
ATOM 776 O O . SER A 1 101 ? -8.557 7.916 -2.159 1.00 73.19 101 SER A O 1
ATOM 778 N N . MET A 1 102 ? -9.354 8.469 -0.139 1.00 72.38 102 MET A N 1
ATOM 779 C CA . MET A 1 102 ? -10.760 8.588 -0.548 1.00 72.38 102 MET A CA 1
ATOM 780 C C . MET A 1 102 ? -11.339 10.002 -0.413 1.00 72.38 102 MET A C 1
ATOM 782 O O . MET A 1 102 ? -12.473 10.242 -0.841 1.00 72.38 102 MET A O 1
ATOM 786 N N . ALA A 1 103 ? -10.614 10.937 0.201 1.00 65.44 103 ALA A N 1
ATOM 787 C CA . ALA A 1 103 ? -11.106 12.288 0.438 1.00 65.44 103 ALA A CA 1
ATOM 788 C C . ALA A 1 103 ? -11.427 13.004 -0.888 1.00 65.44 103 ALA A C 1
ATOM 790 O O . ALA A 1 103 ? -10.605 13.078 -1.793 1.00 65.44 103 ALA A O 1
ATOM 791 N N . GLY A 1 104 ? -12.653 13.523 -1.016 1.00 64.38 104 GLY A N 1
ATOM 792 C CA . GLY A 1 104 ? -13.060 14.351 -2.158 1.00 64.38 104 GLY A CA 1
ATOM 793 C C . GLY A 1 104 ? -13.292 13.622 -3.491 1.00 64.38 104 GLY A C 1
ATOM 794 O O . GLY A 1 104 ? -13.712 14.278 -4.442 1.00 64.38 104 GLY A O 1
ATOM 795 N N . ASN A 1 105 ? -13.097 12.297 -3.577 1.00 69.50 105 ASN A N 1
ATOM 796 C CA . ASN A 1 105 ? -13.220 11.545 -4.832 1.00 69.50 105 ASN A CA 1
ATOM 797 C C . ASN A 1 105 ? -14.305 10.438 -4.774 1.00 69.50 105 ASN A C 1
ATOM 799 O O . ASN A 1 105 ? -14.052 9.341 -4.269 1.00 69.50 105 ASN A O 1
ATOM 803 N N . PRO A 1 106 ? -15.519 10.668 -5.316 1.00 74.69 106 PRO A N 1
ATOM 804 C CA . PRO A 1 106 ? -16.578 9.655 -5.332 1.00 74.69 106 PRO A CA 1
ATOM 805 C C . PRO A 1 106 ? -16.260 8.450 -6.234 1.00 74.69 106 PRO A C 1
ATOM 807 O O . PRO A 1 106 ? -16.759 7.353 -5.984 1.00 74.69 106 PRO A O 1
ATOM 810 N N . GLU A 1 107 ? -15.420 8.623 -7.255 1.00 80.12 107 GLU A N 1
ATOM 811 C CA . GLU A 1 107 ? -15.014 7.548 -8.168 1.00 80.12 107 GLU A CA 1
ATOM 812 C C . GLU A 1 107 ? -14.081 6.557 -7.467 1.00 80.12 107 GLU A C 1
ATOM 814 O O . GLU A 1 107 ? -14.193 5.350 -7.676 1.00 80.12 107 GLU A O 1
ATOM 819 N N . ALA A 1 108 ? -13.216 7.048 -6.570 1.00 79.75 108 ALA A N 1
ATOM 820 C CA . ALA A 1 108 ? -12.345 6.206 -5.751 1.00 79.75 108 ALA A CA 1
ATOM 821 C C . ALA A 1 108 ? -13.154 5.247 -4.861 1.00 79.75 108 ALA A C 1
ATOM 823 O O . ALA A 1 108 ? -12.798 4.076 -4.724 1.00 79.75 108 ALA A O 1
ATOM 824 N N . HIS A 1 109 ? -14.292 5.703 -4.318 1.00 83.62 109 HIS A N 1
ATOM 825 C CA . HIS A 1 109 ? -15.207 4.847 -3.552 1.00 83.62 109 HIS A CA 1
ATOM 826 C C . HIS A 1 109 ? -15.810 3.732 -4.398 1.00 83.62 109 HIS A C 1
ATOM 828 O O . HIS A 1 109 ? -15.767 2.573 -3.987 1.00 83.62 109 HIS A O 1
ATOM 834 N N . ALA A 1 110 ? -16.324 4.060 -5.584 1.00 85.69 110 ALA A N 1
ATOM 835 C CA . ALA A 1 110 ? -16.901 3.069 -6.487 1.00 85.69 110 ALA A CA 1
ATOM 836 C C . ALA A 1 110 ? -15.854 2.043 -6.958 1.00 85.69 110 ALA A C 1
ATOM 838 O O . ALA A 1 110 ? -16.132 0.843 -6.974 1.00 85.69 110 ALA A O 1
ATOM 839 N N . ALA A 1 111 ? -14.641 2.500 -7.282 1.00 86.94 111 ALA A N 1
ATOM 840 C CA . ALA A 1 111 ? -13.540 1.635 -7.692 1.00 86.94 111 ALA A CA 1
ATOM 841 C C . ALA A 1 111 ? -13.111 0.685 -6.565 1.00 86.94 111 ALA A C 1
ATOM 843 O O . ALA A 1 111 ? -13.032 -0.523 -6.786 1.00 86.94 111 ALA A O 1
ATOM 844 N N . LEU A 1 112 ? -12.896 1.203 -5.349 1.00 88.94 112 LEU A N 1
ATOM 845 C CA . LEU A 1 112 ? -12.554 0.378 -4.189 1.00 88.94 112 LEU A CA 1
ATOM 846 C C . LEU A 1 112 ? -13.672 -0.617 -3.871 1.00 88.94 112 LEU A C 1
ATOM 848 O O . LEU A 1 112 ? -13.391 -1.788 -3.641 1.00 88.94 112 LEU A O 1
ATOM 852 N N . LYS A 1 113 ? -14.937 -0.184 -3.919 1.00 90.88 113 LYS A N 1
ATOM 853 C CA . LYS A 1 113 ? -16.088 -1.070 -3.726 1.00 90.88 113 LYS A CA 1
ATOM 854 C C . LYS A 1 113 ? -16.055 -2.249 -4.699 1.00 90.88 113 LYS A C 1
ATOM 856 O O . LYS A 1 113 ? -16.120 -3.392 -4.267 1.00 90.88 113 LYS A O 1
ATOM 861 N N . SER A 1 114 ? -15.900 -1.965 -5.991 1.00 91.50 114 SER A N 1
ATOM 862 C CA . SER A 1 114 ? -15.820 -2.997 -7.024 1.00 91.50 114 SER A CA 1
ATOM 863 C C . SER A 1 114 ? -14.630 -3.933 -6.795 1.00 91.50 114 SER A C 1
ATOM 865 O O . SER A 1 114 ? -14.771 -5.142 -6.946 1.00 91.50 114 SER A O 1
ATOM 867 N N . LYS A 1 115 ? -13.469 -3.418 -6.373 1.00 92.12 115 LYS A N 1
ATOM 868 C CA . LYS A 1 115 ? -12.316 -4.263 -6.030 1.00 92.12 115 LYS A CA 1
ATOM 869 C C . LYS A 1 115 ? -12.598 -5.182 -4.843 1.00 92.12 115 LYS A C 1
ATOM 871 O O . LYS A 1 115 ? -12.299 -6.363 -4.949 1.00 92.12 115 LYS A O 1
ATOM 876 N N . LEU A 1 116 ? -13.206 -4.673 -3.769 1.00 92.69 116 LEU A N 1
ATOM 877 C CA . LEU A 1 116 ? -13.568 -5.466 -2.588 1.00 92.69 116 LEU A CA 1
ATOM 878 C C . LEU A 1 116 ? -14.615 -6.546 -2.905 1.00 92.69 116 LEU A C 1
ATOM 880 O O . LEU A 1 116 ? -14.510 -7.652 -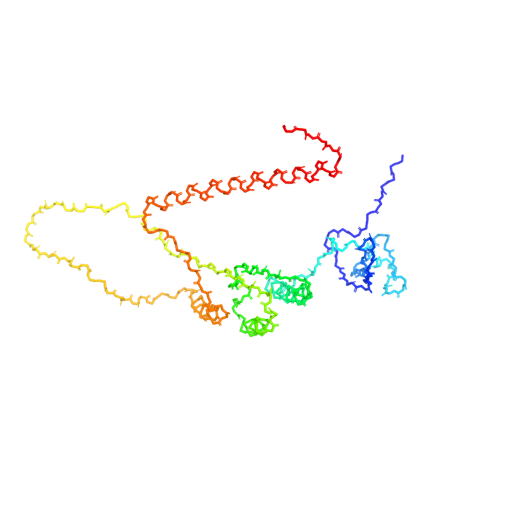2.392 1.00 92.69 116 LEU A O 1
ATOM 884 N N . GLU A 1 117 ? -15.594 -6.248 -3.765 1.00 92.94 117 GLU A N 1
ATOM 885 C CA . GLU A 1 117 ? -16.635 -7.205 -4.179 1.00 92.94 117 GLU A CA 1
ATOM 886 C C . GLU A 1 117 ? -16.100 -8.330 -5.081 1.00 92.94 117 GLU A C 1
ATOM 888 O O . GLU A 1 117 ? -16.688 -9.405 -5.122 1.00 92.94 117 GLU A O 1
ATOM 893 N N . ASN A 1 118 ? -14.986 -8.100 -5.785 1.00 92.19 118 ASN A N 1
ATOM 894 C CA . ASN A 1 118 ? -14.346 -9.085 -6.664 1.00 92.19 118 ASN A CA 1
ATOM 895 C C . ASN A 1 118 ? -13.169 -9.821 -5.997 1.00 92.19 118 ASN A C 1
ATOM 897 O O . ASN A 1 118 ? -12.396 -10.490 -6.687 1.00 92.19 118 ASN A O 1
ATOM 901 N N . LEU A 1 119 ? -12.986 -9.676 -4.680 1.00 92.38 119 LEU A N 1
ATOM 902 C CA . LEU A 1 119 ? -11.916 -10.369 -3.971 1.00 92.38 119 LEU A CA 1
ATOM 903 C C . LEU A 1 119 ? -12.201 -11.872 -3.838 1.00 92.38 119 LEU A C 1
ATOM 905 O O . LEU A 1 119 ? -13.332 -12.259 -3.542 1.00 92.38 119 LEU A O 1
ATOM 909 N N . PRO A 1 120 ? -11.173 -12.724 -3.982 1.00 93.56 120 PRO A N 1
ATOM 910 C CA . PRO A 1 120 ? -11.269 -14.137 -3.634 1.00 93.56 120 PRO A CA 1
ATOM 911 C C . PRO A 1 120 ? -11.582 -14.352 -2.146 1.00 93.56 120 PRO A C 1
ATOM 913 O O . PRO A 1 120 ? -11.173 -13.566 -1.292 1.00 93.56 120 PRO A O 1
ATOM 916 N N . GLU A 1 121 ? -12.249 -15.461 -1.820 1.00 93.50 121 GLU A N 1
ATOM 917 C CA . GLU A 1 121 ? -12.700 -15.772 -0.450 1.00 93.50 121 GLU A CA 1
ATOM 918 C C . GLU A 1 121 ? -11.554 -15.947 0.563 1.00 93.50 121 GLU A C 1
ATOM 920 O O . GLU A 1 121 ? -11.754 -15.810 1.768 1.00 93.50 121 GLU A O 1
ATOM 925 N N . ASN A 1 122 ? -10.340 -16.234 0.092 1.00 95.69 122 ASN A N 1
ATOM 926 C CA . ASN A 1 122 ? -9.150 -16.406 0.925 1.00 95.69 122 ASN A CA 1
ATOM 927 C C . ASN A 1 122 ? -8.400 -15.091 1.211 1.00 95.69 122 ASN A C 1
ATOM 929 O O . ASN A 1 122 ? -7.269 -15.128 1.701 1.00 95.69 122 ASN A O 1
ATOM 933 N N . VAL A 1 123 ? -9.010 -13.941 0.912 1.00 96.94 123 VAL A N 1
ATOM 934 C CA . VAL A 1 123 ? -8.447 -12.615 1.176 1.00 96.94 123 VAL A CA 1
ATOM 935 C C . VAL A 1 123 ? -9.267 -11.892 2.241 1.00 96.94 123 VAL A C 1
ATOM 937 O O . VAL A 1 123 ? -10.462 -11.658 2.082 1.00 96.94 123 VAL A O 1
ATOM 940 N N . VAL A 1 124 ? -8.605 -11.467 3.317 1.00 95.75 124 VAL A N 1
ATOM 941 C CA . VAL A 1 124 ? -9.199 -10.629 4.367 1.00 95.75 124 VAL A CA 1
ATOM 942 C C . VAL A 1 124 ? -8.658 -9.211 4.244 1.00 95.75 124 VAL A C 1
ATOM 944 O O . VAL A 1 124 ? -7.447 -9.005 4.262 1.00 95.75 124 VAL A O 1
ATOM 947 N N . VAL A 1 125 ? -9.544 -8.217 4.168 1.00 95.69 125 VAL A N 1
ATOM 948 C CA . VAL A 1 125 ? -9.153 -6.800 4.145 1.00 95.69 125 VAL A CA 1
ATOM 949 C C . VAL A 1 125 ? -9.484 -6.135 5.468 1.00 95.69 125 VAL A C 1
ATOM 951 O O . VAL A 1 125 ? -10.628 -6.147 5.920 1.00 95.69 125 VAL A O 1
ATOM 954 N N . ILE A 1 126 ? -8.479 -5.502 6.060 1.00 95.31 126 ILE A N 1
ATOM 955 C CA . ILE A 1 126 ? -8.587 -4.672 7.252 1.00 95.31 126 ILE A CA 1
ATOM 956 C C . ILE A 1 126 ? -8.221 -3.252 6.839 1.00 95.31 126 ILE A C 1
ATOM 958 O O . ILE A 1 126 ? -7.125 -3.018 6.343 1.00 95.31 126 ILE A O 1
ATOM 962 N N . ALA A 1 127 ? -9.118 -2.296 7.055 1.00 92.88 127 ALA A N 1
ATOM 963 C CA . ALA A 1 127 ? -8.829 -0.886 6.823 1.00 92.88 127 ALA A CA 1
ATOM 964 C C . ALA A 1 127 ? -8.795 -0.120 8.147 1.00 92.88 127 ALA A C 1
ATOM 966 O O . ALA A 1 127 ? -9.646 -0.341 9.012 1.00 92.88 127 ALA A O 1
ATOM 967 N N . SER A 1 128 ? -7.832 0.790 8.306 1.00 90.88 128 SER A N 1
ATOM 968 C CA . SER A 1 128 ? -7.807 1.727 9.427 1.00 90.88 128 SER A CA 1
ATOM 969 C C . SER A 1 128 ? -8.344 3.083 9.003 1.00 90.88 128 SER A C 1
ATOM 971 O O . SER A 1 128 ? -8.063 3.569 7.909 1.00 90.88 128 SER A O 1
ATOM 973 N N . HIS A 1 129 ? -9.101 3.692 9.908 1.00 87.00 129 HIS A N 1
ATOM 974 C CA . HIS A 1 129 ? -9.561 5.062 9.785 1.00 87.00 129 HIS A CA 1
ATOM 975 C C . HIS A 1 129 ? -9.213 5.819 11.056 1.00 87.00 129 HIS A C 1
ATOM 977 O O . HIS A 1 129 ? -9.589 5.379 12.147 1.00 87.00 129 HIS A O 1
ATOM 983 N N . THR A 1 130 ? -8.520 6.948 10.925 1.00 85.12 130 THR A N 1
ATOM 984 C CA . THR A 1 130 ? -8.206 7.807 12.066 1.00 85.12 130 THR A CA 1
ATOM 985 C C . THR A 1 130 ? -9.066 9.061 12.036 1.00 85.12 130 THR A C 1
ATOM 987 O O . THR A 1 130 ? -9.130 9.785 11.046 1.00 85.12 130 THR A O 1
ATOM 990 N N . GLN A 1 131 ? -9.747 9.332 13.147 1.00 75.44 131 GLN A N 1
ATOM 991 C CA . GLN A 1 131 ? -10.428 10.600 13.359 1.00 75.44 131 GLN A CA 1
ATOM 992 C C . GLN A 1 131 ? -9.601 11.407 14.352 1.00 75.44 131 GLN A C 1
ATOM 994 O O . GLN A 1 131 ? -9.385 10.966 15.479 1.00 75.44 131 GLN A O 1
ATOM 999 N N . MET A 1 132 ? -9.126 12.580 13.933 1.00 67.06 132 MET A N 1
ATOM 1000 C CA . MET A 1 132 ? -8.472 13.498 14.858 1.00 67.06 132 MET A CA 1
ATOM 1001 C C . MET A 1 132 ? -9.502 14.019 15.860 1.00 67.06 132 MET A C 1
ATOM 1003 O O . MET A 1 132 ? -10.552 14.537 15.469 1.00 67.06 132 MET A O 1
ATOM 1007 N N . ASP A 1 133 ? -9.201 13.871 17.148 1.00 58.59 133 ASP A N 1
ATOM 1008 C CA . ASP A 1 133 ? -10.006 14.468 18.203 1.00 58.59 133 ASP A CA 1
ATOM 1009 C C . ASP A 1 133 ? -9.716 15.976 18.250 1.00 58.59 133 ASP A C 1
ATOM 1011 O O . ASP A 1 133 ? -8.611 16.407 18.570 1.00 58.59 133 ASP A O 1
ATOM 1015 N N . ASN A 1 134 ? -10.712 16.791 17.898 1.00 50.03 134 ASN A N 1
ATOM 1016 C CA . ASN A 1 134 ? -10.641 18.251 17.997 1.00 50.03 134 ASN A CA 1
ATOM 1017 C C . ASN A 1 134 ? -10.980 18.754 19.410 1.00 50.03 134 ASN A C 1
ATOM 1019 O O . ASN A 1 134 ? -11.296 19.938 19.578 1.00 50.03 134 ASN A O 1
ATOM 1023 N N . ARG A 1 135 ? -10.949 17.893 20.438 1.00 54.81 135 ARG A N 1
ATOM 1024 C CA . ARG A 1 135 ? -10.990 18.337 21.832 1.00 54.81 135 ARG A CA 1
ATOM 1025 C C . ARG A 1 135 ? -9.807 19.272 22.076 1.00 54.81 135 ARG A C 1
ATOM 1027 O O . ARG A 1 135 ? -8.692 18.850 22.357 1.00 54.81 135 ARG A O 1
ATOM 1034 N N . LYS A 1 136 ? -10.083 20.579 22.015 1.00 47.69 136 LYS A N 1
ATOM 1035 C CA . LYS A 1 136 ? -9.344 21.563 22.803 1.00 47.69 136 LYS A CA 1
ATOM 1036 C C . LYS A 1 136 ? -9.346 21.018 24.219 1.00 47.69 136 LYS A C 1
ATOM 1038 O O . LYS A 1 136 ? -10.407 20.951 24.839 1.00 47.69 136 LYS A O 1
ATOM 1043 N N . GLU A 1 137 ? -8.179 20.596 24.676 1.00 44.34 137 GLU A N 1
ATOM 1044 C CA . GLU A 1 137 ? -7.897 20.337 26.073 1.00 44.34 137 GLU A CA 1
ATOM 1045 C C . GLU A 1 137 ? -8.393 21.575 26.829 1.00 44.34 137 GLU A C 1
ATOM 1047 O O . GLU A 1 137 ? -7.802 22.655 26.766 1.00 44.34 137 GLU A O 1
ATOM 1052 N N . LYS A 1 138 ? -9.578 21.483 27.443 1.00 43.12 138 LYS A N 1
ATOM 1053 C CA . LYS A 1 138 ? -9.980 22.465 28.437 1.00 43.12 138 LYS A CA 1
ATOM 1054 C C . LYS A 1 138 ? -9.085 22.160 29.623 1.00 43.12 138 LYS A C 1
ATOM 1056 O O . LYS A 1 138 ? -9.489 21.455 30.538 1.00 43.12 138 LYS A O 1
ATOM 1061 N N . SER A 1 139 ? -7.871 22.695 29.602 1.00 36.41 139 SER A N 1
ATOM 1062 C CA . SER A 1 139 ? -7.148 22.983 30.823 1.00 36.41 139 SER A CA 1
ATOM 1063 C C . SER A 1 139 ? -8.009 23.976 31.602 1.00 36.41 139 SER A C 1
ATOM 1065 O O . SER A 1 139 ? -7.947 25.190 31.426 1.00 36.41 139 SER A O 1
ATOM 1067 N N . GLN A 1 140 ? -8.923 23.449 32.413 1.00 36.66 140 GLN A N 1
ATOM 1068 C CA . GLN A 1 140 ? -9.547 24.211 33.477 1.00 36.66 140 GLN A CA 1
ATOM 1069 C C . GLN A 1 140 ? -8.768 23.922 34.758 1.00 36.66 140 GLN A C 1
ATOM 1071 O O . GLN A 1 140 ? -9.077 22.950 35.444 1.00 36.66 140 GLN A O 1
ATOM 1076 N N . PRO A 1 141 ? -7.793 24.763 35.142 1.00 37.50 141 PRO A N 1
ATOM 1077 C CA . PRO A 1 141 ? -7.441 24.875 36.544 1.00 37.50 141 PRO A CA 1
ATOM 1078 C C . PRO A 1 141 ? -8.588 25.642 37.216 1.00 37.50 141 PRO A C 1
ATOM 1080 O O . PRO A 1 141 ? -8.586 26.870 37.251 1.00 37.50 141 PRO A O 1
ATOM 1083 N N . GLY A 1 142 ? -9.636 24.943 37.656 1.00 40.28 142 GLY A N 1
ATOM 1084 C CA . GLY A 1 142 ? -10.781 25.636 38.255 1.00 40.28 142 GLY A CA 1
ATOM 1085 C C . GLY A 1 142 ? -11.995 24.794 38.626 1.00 40.28 142 GLY A C 1
ATOM 1086 O O . GLY A 1 142 ? -13.107 25.306 38.572 1.00 40.28 142 GLY A O 1
ATOM 1087 N N . GLY A 1 143 ? -11.821 23.524 38.990 1.00 40.59 143 GLY A N 1
ATOM 1088 C CA . GLY A 1 143 ? -12.890 22.720 39.580 1.00 40.59 143 GLY A CA 1
ATOM 1089 C C . GLY A 1 143 ? -12.694 22.543 41.083 1.00 40.59 143 GLY A C 1
ATOM 1090 O O . GLY A 1 143 ? -11.987 21.622 41.461 1.00 40.59 143 GLY A O 1
ATOM 1091 N N . LEU A 1 144 ? -13.305 23.397 41.918 1.00 41.81 144 LEU A N 1
ATOM 1092 C CA . LEU A 1 144 ? -14.092 22.987 43.099 1.00 41.81 144 LEU A CA 1
ATOM 1093 C C . LEU A 1 144 ? -14.709 24.191 43.856 1.00 41.81 144 LEU A C 1
ATOM 1095 O O . LEU A 1 144 ? -14.014 25.006 44.448 1.00 41.81 144 LEU A O 1
ATOM 1099 N N . LEU A 1 145 ? -16.043 24.250 43.817 1.00 41.09 145 LEU A N 1
ATOM 1100 C CA . LEU A 1 145 ? -17.004 24.408 44.926 1.00 41.09 145 LEU A CA 1
ATOM 1101 C C . LEU A 1 145 ? -16.762 25.431 46.074 1.00 41.09 145 LEU A C 1
ATOM 1103 O O . LEU A 1 145 ? -15.969 25.213 46.978 1.00 41.09 145 LEU A O 1
ATOM 1107 N N . PHE A 1 146 ? -17.642 26.449 46.070 1.00 42.09 146 PHE A N 1
ATOM 1108 C CA . PHE A 1 146 ? -18.357 27.140 47.170 1.00 42.09 146 PHE A CA 1
ATOM 1109 C C . PHE A 1 146 ? -17.631 27.568 48.468 1.00 42.09 146 PHE A C 1
ATOM 1111 O O . PHE A 1 146 ? -17.287 26.709 49.260 1.00 42.09 146 PHE A O 1
ATOM 1118 N N . THR A 1 147 ? -17.700 28.873 48.817 1.00 32.78 147 THR A N 1
ATOM 1119 C CA . THR A 1 147 ? -18.278 29.373 50.101 1.00 32.78 147 THR A CA 1
ATOM 1120 C C . THR A 1 147 ? -18.590 30.891 50.099 1.00 32.78 147 THR A C 1
ATOM 1122 O O . THR A 1 147 ? -17.713 31.722 49.906 1.00 32.78 147 THR A O 1
ATOM 1125 N N . LYS A 1 148 ? -19.870 31.196 50.365 1.00 38.84 148 LYS A N 1
ATOM 1126 C CA . LYS A 1 148 ? -20.576 32.405 50.868 1.00 38.84 148 LYS A CA 1
ATOM 1127 C C . LYS A 1 148 ? -19.798 33.655 51.353 1.00 38.84 148 LYS A C 1
ATOM 1129 O O . LYS A 1 148 ? -19.007 33.542 52.280 1.00 38.84 148 LYS A O 1
ATOM 1134 N N . PHE A 1 149 ? -20.304 34.848 50.984 1.00 29.50 149 PHE A N 1
ATOM 1135 C CA . PHE A 1 149 ? -20.848 35.833 51.952 1.00 29.50 149 PHE A CA 1
ATOM 1136 C C . PHE A 1 149 ? -21.813 36.853 51.292 1.00 29.50 149 PHE A C 1
ATOM 1138 O O . PHE A 1 149 ? -21.456 37.477 50.300 1.00 29.50 149 PHE A O 1
ATOM 1145 N N . GLY A 1 150 ? -23.003 37.055 51.884 1.00 31.80 150 GLY A N 1
ATOM 1146 C CA . GLY A 1 150 ? -23.779 38.307 51.777 1.00 31.80 150 GLY A CA 1
ATOM 1147 C C . GLY A 1 150 ? -24.995 38.371 50.832 1.00 31.80 150 GLY A C 1
ATOM 1148 O O . GLY A 1 150 ? -24.869 38.807 49.700 1.00 31.80 150 GLY A O 1
ATOM 1149 N N . SER A 1 151 ? -26.187 38.110 51.391 1.00 33.41 151 SER A N 1
ATOM 1150 C CA . SER A 1 151 ? -27.532 38.537 50.936 1.00 33.41 151 SER A CA 1
ATOM 1151 C C . SER A 1 151 ? -28.189 37.829 49.730 1.00 33.41 151 SER A C 1
ATOM 1153 O O . SER A 1 151 ? -27.960 38.154 48.573 1.00 33.41 151 SER A O 1
ATOM 1155 N N . ASN A 1 152 ? -29.090 36.901 50.083 1.00 43.62 152 ASN A N 1
ATOM 1156 C CA . ASN A 1 152 ? -30.353 36.519 49.436 1.00 43.62 152 ASN A CA 1
ATOM 1157 C C . ASN A 1 152 ? -30.376 36.400 47.902 1.00 43.62 152 ASN A C 1
ATOM 1159 O O . ASN A 1 152 ? -30.722 37.387 47.271 1.00 43.62 152 ASN A O 1
ATOM 1163 N N . GLN A 1 153 ? -30.122 35.205 47.337 1.00 43.03 153 GLN A N 1
ATOM 1164 C CA . GLN A 1 153 ? -31.077 34.338 46.596 1.00 43.03 153 GLN A CA 1
ATOM 1165 C C . GLN A 1 153 ? -30.446 32.939 46.433 1.00 43.03 153 GLN A C 1
ATOM 1167 O O . GLN A 1 153 ? -29.288 32.805 46.044 1.00 43.03 153 GLN A O 1
ATOM 1172 N N . THR A 1 154 ? -31.192 31.882 46.748 1.00 45.81 154 THR A N 1
ATOM 1173 C CA . THR A 1 154 ? -30.842 30.491 46.430 1.00 45.81 154 THR A CA 1
ATOM 1174 C C . THR A 1 154 ? -31.223 30.187 44.984 1.00 45.81 154 THR A C 1
ATOM 1176 O O . THR A 1 154 ? -32.406 30.232 44.657 1.00 45.81 154 THR A O 1
ATOM 1179 N N . ALA A 1 155 ? -30.261 29.811 44.144 1.00 40.41 155 ALA A N 1
ATOM 1180 C CA . ALA A 1 155 ? -30.536 29.134 42.881 1.00 40.41 155 ALA A CA 1
ATOM 1181 C C . ALA A 1 155 ? -29.536 27.985 42.701 1.00 40.41 155 ALA A C 1
ATOM 1183 O O . ALA A 1 155 ? -28.352 28.199 42.448 1.00 40.41 155 ALA A O 1
ATOM 1184 N N . LEU A 1 156 ? -30.026 26.757 42.884 1.00 37.12 156 LEU A N 1
ATOM 1185 C CA . LEU A 1 156 ? -29.423 25.563 42.302 1.00 37.12 156 LEU A CA 1
ATOM 1186 C C . LEU A 1 156 ? -29.599 25.681 40.785 1.00 37.12 156 LEU A C 1
ATOM 1188 O O . LEU A 1 156 ? -30.736 25.718 40.318 1.00 37.12 156 LEU A O 1
ATOM 1192 N N . LEU A 1 157 ? -28.508 25.761 40.024 1.00 37.91 157 LEU A N 1
ATOM 1193 C CA . LEU A 1 157 ? -28.574 25.549 38.580 1.00 37.91 157 LEU A CA 1
ATOM 1194 C C . LEU A 1 157 ? -28.202 24.099 38.287 1.00 37.91 157 LEU A C 1
ATOM 1196 O O . LEU A 1 157 ? -27.041 23.697 38.341 1.00 37.91 157 LEU A O 1
ATOM 1200 N N . ASP A 1 158 ? -29.267 23.344 38.051 1.00 33.94 158 ASP A N 1
ATOM 1201 C CA . ASP A 1 158 ? -29.321 22.007 37.484 1.00 33.94 158 ASP A CA 1
ATOM 1202 C C . ASP A 1 158 ? -28.580 21.964 36.134 1.00 33.94 158 ASP A C 1
ATOM 1204 O O . ASP A 1 158 ? -28.794 22.807 35.258 1.00 33.94 158 ASP A O 1
ATOM 1208 N N . LEU A 1 159 ? -27.673 20.999 35.978 1.00 40.31 159 LEU A N 1
ATOM 1209 C CA . LEU A 1 159 ? -26.903 20.768 34.755 1.00 40.31 159 LEU A CA 1
ATOM 1210 C C . LEU A 1 159 ? -27.752 19.960 33.765 1.00 40.31 159 LEU A C 1
ATOM 1212 O O . LEU A 1 159 ? -27.480 18.793 33.496 1.00 40.31 159 LEU A O 1
ATOM 1216 N N . ALA A 1 160 ? -28.770 20.598 33.195 1.00 33.00 160 ALA A N 1
ATOM 1217 C CA . ALA A 1 160 ? -29.439 20.102 32.001 1.00 33.00 160 ALA A CA 1
ATOM 1218 C C . ALA A 1 160 ? -28.736 20.684 30.765 1.00 33.00 160 ALA A C 1
ATOM 1220 O O . ALA A 1 160 ? -28.772 21.892 30.538 1.00 33.00 160 ALA A O 1
ATOM 1221 N N . PHE A 1 161 ? -28.069 19.833 29.982 1.00 35.94 161 PHE A N 1
ATOM 1222 C CA . PHE A 1 161 ? -27.408 20.204 28.727 1.00 35.94 161 PHE A CA 1
ATOM 1223 C C . PHE A 1 161 ? -28.432 20.675 27.681 1.00 35.94 161 PHE A C 1
ATOM 1225 O O . PHE A 1 161 ? -29.261 19.868 27.258 1.00 35.94 161 PHE A O 1
ATOM 1232 N N . PRO A 1 162 ? -28.358 21.922 27.180 1.00 33.56 162 PRO A N 1
ATOM 1233 C CA . PRO A 1 162 ? -29.056 22.303 25.968 1.00 33.56 162 PRO A CA 1
ATOM 1234 C C . PRO A 1 162 ? -28.095 22.143 24.789 1.00 33.56 162 PRO A C 1
ATOM 1236 O O . PRO A 1 162 ? -27.129 22.899 24.640 1.00 33.56 162 PRO A O 1
ATOM 1239 N N . ASP A 1 163 ? -28.392 21.164 23.937 1.00 39.38 163 ASP A N 1
ATOM 1240 C CA . ASP A 1 163 ? -27.917 21.092 22.560 1.00 39.38 163 ASP A CA 1
ATOM 1241 C C . ASP A 1 163 ? -28.297 22.383 21.820 1.00 39.38 163 ASP A C 1
ATOM 1243 O O . ASP A 1 163 ? -29.376 22.500 21.244 1.00 39.38 163 ASP A O 1
ATOM 1247 N N . ASN A 1 164 ? -27.403 23.370 21.817 1.00 29.86 164 ASN A N 1
ATOM 1248 C CA . ASN A 1 164 ? -27.497 24.507 20.914 1.00 29.86 164 ASN A CA 1
ATOM 1249 C C . ASN A 1 164 ? -26.411 24.384 19.848 1.00 29.86 164 ASN A C 1
ATOM 1251 O O . ASN A 1 164 ? -25.228 24.635 20.085 1.00 29.86 164 ASN A O 1
ATOM 1255 N N . PHE A 1 165 ? -26.862 24.020 18.646 1.00 41.34 165 PHE A N 1
ATOM 1256 C CA . PHE A 1 165 ? -26.137 24.129 17.387 1.00 41.34 165 PHE A CA 1
ATOM 1257 C C . PHE A 1 165 ? -25.719 25.587 17.145 1.00 41.34 165 PHE A C 1
ATOM 1259 O O . PHE A 1 165 ? -26.381 26.360 16.452 1.00 41.34 165 PHE A O 1
ATOM 1266 N N . GLY A 1 166 ? -24.578 25.958 17.720 1.00 31.69 166 GLY A N 1
ATOM 1267 C CA . GLY A 1 166 ? -23.827 27.153 17.380 1.00 31.69 166 GLY A CA 1
ATOM 1268 C C . GLY A 1 166 ? -23.193 26.988 16.003 1.00 31.69 166 GLY A C 1
ATOM 1269 O O . GLY A 1 166 ? -22.208 26.280 15.819 1.00 31.69 166 GLY A O 1
ATOM 1270 N N . ARG A 1 167 ? -23.791 27.664 15.027 1.00 45.38 167 ARG A N 1
ATOM 1271 C CA . ARG A 1 167 ? -23.280 27.924 13.683 1.00 45.38 167 ARG A CA 1
ATOM 1272 C C . ARG A 1 167 ? -21.885 28.567 13.748 1.00 45.38 167 ARG A C 1
ATOM 1274 O O . ARG A 1 167 ? -21.781 29.780 13.879 1.00 45.38 167 ARG A O 1
ATOM 1281 N N . LEU A 1 168 ? -20.829 27.777 13.574 1.00 35.38 168 LEU A N 1
ATOM 1282 C CA . LEU A 1 168 ? -19.513 28.266 13.157 1.00 35.38 168 LEU A CA 1
ATOM 1283 C C . LEU A 1 168 ? -19.009 27.396 12.005 1.00 35.38 168 LEU A C 1
ATOM 1285 O O . LEU A 1 168 ? -18.823 26.189 12.133 1.00 35.38 168 LEU A O 1
ATOM 1289 N N . HIS A 1 169 ? -18.884 28.029 10.840 1.00 48.59 169 HIS A N 1
ATOM 1290 C CA . HIS A 1 169 ? -18.261 27.455 9.660 1.00 48.59 169 HIS A CA 1
ATOM 1291 C C . HIS A 1 169 ? -16.777 27.261 9.955 1.00 48.59 169 HIS A C 1
ATOM 1293 O O . HIS A 1 169 ? -16.038 28.236 10.018 1.00 48.59 169 HIS A O 1
ATOM 1299 N N . ASP A 1 170 ? -16.351 26.012 10.072 1.00 32.88 170 ASP A N 1
ATOM 1300 C CA . ASP A 1 170 ? -14.984 25.646 9.745 1.00 32.88 170 ASP A CA 1
ATOM 1301 C C . ASP A 1 170 ? -14.985 24.252 9.111 1.00 32.88 170 ASP A C 1
ATOM 1303 O O . ASP A 1 170 ? -15.812 23.406 9.452 1.00 32.88 170 ASP A O 1
ATOM 1307 N N . ARG A 1 171 ? -14.139 24.080 8.101 1.00 42.88 171 ARG A N 1
ATOM 1308 C CA . ARG A 1 171 ? -13.961 23.003 7.100 1.00 42.88 171 ARG A CA 1
ATOM 1309 C C . ARG A 1 171 ? -14.103 21.519 7.552 1.00 42.88 171 ARG A C 1
ATOM 1311 O O . ARG A 1 171 ? -13.256 20.696 7.246 1.00 42.88 171 ARG A O 1
ATOM 1318 N N . ASN A 1 172 ? -15.193 21.121 8.212 1.00 43.62 172 ASN A N 1
ATOM 1319 C CA . ASN A 1 172 ? -15.341 19.785 8.822 1.00 43.62 172 ASN A CA 1
ATOM 1320 C C . ASN A 1 172 ? -16.608 19.014 8.386 1.00 43.62 172 ASN A C 1
ATOM 1322 O O . ASN A 1 172 ? -17.081 18.115 9.073 1.00 43.62 172 ASN A O 1
ATOM 1326 N N . LYS A 1 173 ? -17.204 19.372 7.239 1.00 45.69 173 LYS A N 1
ATOM 1327 C CA . LYS A 1 173 ? -18.405 18.696 6.696 1.00 45.69 173 LYS A CA 1
ATOM 1328 C C . LYS A 1 173 ? -18.107 17.456 5.841 1.00 45.69 173 LYS A C 1
ATOM 1330 O O . LYS A 1 173 ? -19.049 16.755 5.467 1.00 45.69 173 LYS A O 1
ATOM 1335 N N . GLU A 1 174 ? -16.846 17.182 5.520 1.00 49.91 174 GLU A N 1
ATOM 1336 C CA . GLU A 1 174 ? -16.464 16.046 4.664 1.00 49.91 174 GLU A CA 1
ATOM 1337 C C . GLU A 1 174 ? -16.228 14.759 5.461 1.00 49.91 174 GLU A C 1
ATOM 1339 O O . GLU A 1 174 ? -16.666 13.689 5.036 1.00 49.91 174 GLU A O 1
ATOM 1344 N N . THR A 1 175 ? -15.684 14.868 6.675 1.00 53.75 175 THR A N 1
ATOM 1345 C CA . THR A 1 175 ? -15.431 13.744 7.589 1.00 53.75 175 THR A CA 1
ATOM 1346 C C . THR A 1 175 ? -16.669 12.865 7.867 1.00 53.75 175 THR A C 1
ATOM 1348 O O . THR A 1 175 ? -16.551 11.643 7.748 1.00 53.75 175 THR A O 1
ATOM 1351 N N . PRO A 1 176 ? -17.896 13.388 8.109 1.00 63.22 176 PRO A N 1
ATOM 1352 C CA . PRO A 1 176 ? -19.069 12.531 8.308 1.00 63.22 176 PRO A CA 1
ATOM 1353 C C . PRO A 1 176 ? -19.587 11.868 7.021 1.00 63.22 176 PRO A C 1
ATOM 1355 O O . PRO A 1 176 ? -20.281 10.853 7.101 1.00 63.22 176 PRO A O 1
ATOM 1358 N N . LYS A 1 177 ? -19.298 12.418 5.832 1.00 69.44 177 LYS A N 1
ATOM 1359 C CA . LYS A 1 177 ? -19.729 11.822 4.553 1.00 69.44 177 LYS A CA 1
ATOM 1360 C C . LYS A 1 177 ? -18.835 10.643 4.177 1.00 69.44 177 LYS A C 1
ATOM 1362 O O . LYS A 1 177 ? -19.359 9.560 3.911 1.00 69.44 177 LYS A O 1
ATOM 1367 N N . THR A 1 178 ? -17.520 10.830 4.254 1.00 73.44 178 THR A N 1
ATOM 1368 C CA . THR A 1 178 ? -16.529 9.775 4.006 1.00 73.44 178 THR A CA 1
ATOM 1369 C C . THR A 1 178 ? -16.684 8.633 5.011 1.00 73.44 178 THR A C 1
ATOM 1371 O O . THR A 1 178 ? -16.684 7.466 4.633 1.00 73.44 178 THR A O 1
ATOM 1374 N N . MET A 1 179 ? -16.963 8.939 6.283 1.00 76.81 179 MET A N 1
ATOM 1375 C CA . MET A 1 179 ? -17.214 7.918 7.308 1.00 76.81 179 MET A CA 1
ATOM 1376 C C . MET A 1 179 ? -18.431 7.033 6.990 1.00 76.81 179 MET A C 1
ATOM 1378 O O . MET A 1 179 ? -18.373 5.808 7.134 1.00 76.81 179 MET A O 1
ATOM 1382 N N . LYS A 1 180 ? -19.541 7.625 6.524 1.00 80.75 180 LYS A N 1
ATOM 1383 C CA . LYS A 1 180 ? -20.732 6.863 6.104 1.00 80.75 180 LYS A CA 1
ATOM 1384 C C . LYS A 1 180 ? -20.430 5.960 4.912 1.00 80.75 180 LYS A C 1
ATOM 1386 O O . LYS A 1 180 ? -20.949 4.850 4.840 1.00 80.75 180 LYS A O 1
ATOM 1391 N N . GLN A 1 181 ? -19.606 6.434 3.986 1.00 81.62 181 GLN A N 1
ATOM 1392 C CA . GLN A 1 181 ? -19.167 5.671 2.825 1.00 81.62 181 GLN A CA 1
ATOM 1393 C C . GLN A 1 181 ? -18.256 4.498 3.212 1.00 81.62 181 GLN A C 1
ATOM 1395 O O . GLN A 1 181 ? -18.484 3.392 2.728 1.00 81.62 181 GLN A O 1
ATOM 1400 N N . LEU A 1 182 ? -17.302 4.704 4.124 1.00 84.06 182 LEU A N 1
ATOM 1401 C CA . LEU A 1 182 ? -16.414 3.655 4.636 1.00 84.06 182 LEU A CA 1
ATOM 1402 C C . LEU A 1 182 ? -17.170 2.583 5.422 1.00 84.06 182 LEU A C 1
ATOM 1404 O O . LEU A 1 182 ? -16.946 1.397 5.214 1.00 84.06 182 LEU A O 1
ATOM 1408 N N . THR A 1 183 ? -18.138 2.983 6.249 1.00 83.62 183 THR A N 1
ATOM 1409 C CA . THR A 1 183 ? -18.966 2.036 7.022 1.00 83.62 183 THR A CA 1
ATOM 1410 C C . THR A 1 183 ? -19.795 1.114 6.112 1.00 83.62 183 THR A C 1
ATOM 1412 O O . THR A 1 183 ? -20.162 0.017 6.511 1.00 83.62 183 THR A O 1
ATOM 1415 N N . ARG A 1 184 ? -20.082 1.530 4.868 1.00 86.75 184 ARG A N 1
ATOM 1416 C CA . ARG A 1 184 ? -20.744 0.675 3.864 1.00 86.75 184 ARG A CA 1
ATOM 1417 C C . ARG A 1 184 ? -19.789 -0.296 3.171 1.00 86.75 184 ARG A C 1
ATOM 1419 O O . ARG A 1 184 ? -20.254 -1.312 2.674 1.00 86.75 184 ARG A O 1
ATOM 1426 N N . LEU A 1 185 ? -18.501 0.039 3.088 1.00 90.12 185 LEU A N 1
ATOM 1427 C CA . LEU A 1 185 ? -17.472 -0.824 2.498 1.00 90.12 185 LEU A CA 1
ATOM 1428 C C . LEU A 1 185 ? -16.995 -1.887 3.488 1.00 90.12 185 LEU A C 1
ATOM 1430 O O . LEU A 1 185 ? -16.728 -3.016 3.096 1.00 90.12 185 LEU A O 1
ATOM 1434 N N . PHE A 1 186 ? -16.916 -1.522 4.768 1.00 91.50 186 PHE A N 1
ATOM 1435 C CA . PHE A 1 186 ? -16.414 -2.375 5.840 1.00 91.50 186 PHE A CA 1
ATOM 1436 C C . PHE A 1 186 ? -17.529 -2.616 6.865 1.00 91.50 186 PHE A C 1
ATOM 1438 O O . PHE A 1 186 ? -17.708 -1.803 7.776 1.00 91.50 186 PHE A O 1
ATOM 1445 N N . PRO A 1 187 ? -18.306 -3.707 6.721 1.00 87.25 187 PRO A N 1
ATOM 1446 C CA . PRO A 1 187 ? -19.449 -3.978 7.594 1.00 87.25 187 PRO A CA 1
ATOM 1447 C C . PRO A 1 187 ? -19.017 -4.308 9.028 1.00 87.25 187 PRO A C 1
ATOM 1449 O O . PRO A 1 187 ? -19.708 -3.959 9.984 1.00 87.25 187 PRO A O 1
ATOM 1452 N N . ASN A 1 188 ? -17.854 -4.945 9.181 1.00 90.88 188 ASN A N 1
ATOM 1453 C CA . ASN A 1 188 ? -17.263 -5.252 10.476 1.00 90.88 188 ASN A CA 1
ATOM 1454 C C . ASN A 1 188 ? -16.427 -4.064 10.949 1.00 90.88 188 ASN A C 1
ATOM 1456 O O . ASN A 1 188 ? -15.451 -3.688 10.300 1.00 90.88 188 ASN A O 1
ATOM 1460 N N . LYS A 1 189 ? -16.798 -3.485 12.094 1.00 89.44 189 LYS A N 1
ATOM 1461 C CA . LYS A 1 189 ? -16.143 -2.297 12.641 1.00 89.44 189 LYS A CA 1
ATOM 1462 C C . LYS A 1 189 ? -15.686 -2.534 14.072 1.00 89.44 189 LYS A C 1
ATOM 1464 O O . LYS A 1 189 ? -16.496 -2.829 14.945 1.00 89.44 189 LYS A O 1
ATOM 1469 N N . VAL A 1 190 ? -14.403 -2.290 14.313 1.00 90.81 190 VAL A N 1
ATOM 1470 C CA . VAL A 1 190 ? -13.828 -2.186 15.655 1.00 90.81 190 VAL A CA 1
ATOM 1471 C C . VAL A 1 190 ? -13.441 -0.731 15.883 1.00 90.81 190 VAL A C 1
ATOM 1473 O O . VAL A 1 190 ? -12.668 -0.159 15.117 1.00 90.81 190 VAL A O 1
ATOM 1476 N N . THR A 1 191 ? -14.013 -0.102 16.907 1.00 87.12 191 THR A N 1
ATOM 1477 C CA . THR A 1 191 ? -13.668 1.270 17.295 1.00 87.12 191 THR A CA 1
ATOM 1478 C C . THR A 1 191 ? -12.737 1.252 18.489 1.00 87.12 191 THR A C 1
ATOM 1480 O O . THR A 1 191 ? -13.118 0.766 19.551 1.00 87.12 191 THR A O 1
ATOM 1483 N N . ILE A 1 192 ? -11.555 1.837 18.327 1.00 87.38 192 ILE A N 1
ATOM 1484 C CA . ILE A 1 192 ? -10.644 2.110 19.435 1.00 87.38 192 ILE A CA 1
ATOM 1485 C C . ILE A 1 192 ? -10.888 3.554 19.860 1.00 87.38 192 ILE A C 1
ATOM 1487 O O . ILE A 1 192 ? -10.762 4.473 19.051 1.00 87.38 192 ILE A O 1
ATOM 1491 N N . GLN A 1 193 ? -11.297 3.741 21.111 1.00 85.25 193 GLN A N 1
ATOM 1492 C CA . GLN A 1 193 ? -11.511 5.055 21.704 1.00 85.25 193 GLN A CA 1
ATOM 1493 C C . GLN A 1 193 ? -10.473 5.305 22.788 1.00 85.25 193 GLN A C 1
ATOM 1495 O O . GLN A 1 193 ? -10.028 4.378 23.463 1.00 85.25 193 GLN A O 1
ATOM 1500 N N . MET A 1 194 ? -10.106 6.572 22.954 1.00 83.81 194 MET A N 1
ATOM 1501 C CA . MET A 1 194 ? -9.231 6.994 24.037 1.00 83.81 194 MET A CA 1
ATOM 1502 C C . MET A 1 194 ? -9.931 6.776 25.394 1.00 83.81 194 MET A C 1
ATOM 1504 O O . MET A 1 194 ? -11.125 7.100 25.505 1.00 83.81 194 MET A O 1
ATOM 1508 N N . PRO A 1 195 ? -9.228 6.249 26.418 1.00 88.19 195 PRO A N 1
ATOM 1509 C CA . PRO A 1 195 ? -9.770 6.151 27.769 1.00 88.19 195 PRO A CA 1
ATOM 1510 C C . PRO A 1 195 ? -10.286 7.511 28.251 1.00 88.19 195 PRO A C 1
ATOM 1512 O O . PRO A 1 195 ? -9.651 8.535 28.010 1.00 88.19 195 PRO A O 1
ATOM 1515 N N . GLN A 1 196 ? -11.454 7.528 28.900 1.00 87.12 196 GLN A N 1
ATOM 1516 C CA . GLN A 1 196 ? -12.003 8.761 29.487 1.00 87.12 196 GLN A CA 1
ATOM 1517 C C . GLN A 1 196 ? -11.490 9.011 30.912 1.00 87.12 196 GLN A C 1
ATOM 1519 O O . GLN A 1 196 ? -11.548 10.140 31.383 1.00 87.12 196 GLN A O 1
ATOM 1524 N N . ASP A 1 197 ? -11.012 7.966 31.591 1.00 92.75 197 ASP A N 1
ATOM 1525 C CA . ASP A 1 197 ? -10.381 8.069 32.906 1.00 92.75 197 ASP A CA 1
ATOM 1526 C C . ASP A 1 197 ? -8.955 8.618 32.772 1.00 92.75 197 ASP A C 1
ATOM 1528 O O . ASP A 1 197 ? -8.171 8.129 31.957 1.00 92.75 197 ASP A O 1
ATOM 1532 N N . GLU A 1 198 ? -8.626 9.631 33.572 1.00 92.38 198 GLU A N 1
ATOM 1533 C CA . GLU A 1 198 ? -7.347 10.342 33.480 1.00 92.38 198 GLU A CA 1
ATOM 1534 C C . GLU A 1 198 ? -6.147 9.462 33.855 1.00 92.38 198 GLU A C 1
ATOM 1536 O O . GLU A 1 198 ? -5.091 9.578 33.232 1.00 92.38 198 GLU A O 1
ATOM 1541 N N . ASN A 1 199 ? -6.301 8.553 34.824 1.00 92.88 199 ASN A N 1
ATOM 1542 C CA . ASN A 1 199 ? -5.212 7.671 35.243 1.00 92.88 199 ASN A CA 1
ATOM 1543 C C . ASN A 1 199 ? -4.934 6.617 34.166 1.00 92.88 199 ASN A C 1
ATOM 1545 O O . ASN A 1 199 ? -3.789 6.443 33.758 1.00 92.88 199 ASN A O 1
ATOM 1549 N N . LEU A 1 200 ? -5.985 5.984 33.632 1.00 92.69 200 LEU A N 1
ATOM 1550 C CA . LEU A 1 200 ? -5.861 5.045 32.514 1.00 92.69 200 LEU A CA 1
ATOM 1551 C C . LEU A 1 200 ? -5.296 5.718 31.261 1.00 92.69 200 LEU A C 1
ATOM 1553 O O . LEU A 1 200 ? -4.519 5.104 30.532 1.00 92.69 200 LEU A O 1
ATOM 1557 N N . LEU A 1 201 ? -5.664 6.974 31.003 1.00 90.19 201 LEU A N 1
ATOM 1558 C CA . LEU A 1 201 ? -5.104 7.747 29.900 1.00 90.19 201 LEU A CA 1
ATOM 1559 C C . LEU A 1 201 ? -3.596 7.974 30.078 1.00 90.19 201 LEU A C 1
ATOM 1561 O O . LEU A 1 201 ? -2.833 7.823 29.120 1.00 90.19 201 LEU A O 1
ATOM 1565 N N . LEU A 1 202 ? -3.165 8.318 31.293 1.00 92.12 202 LEU A N 1
ATOM 1566 C CA . LEU A 1 202 ? -1.755 8.519 31.620 1.00 92.12 202 LEU A CA 1
ATOM 1567 C C . LEU A 1 202 ? -0.959 7.212 31.500 1.00 92.12 202 LEU A C 1
ATOM 1569 O O . LEU A 1 202 ? 0.121 7.211 30.905 1.00 92.12 202 LEU A O 1
ATOM 1573 N N . ASP A 1 203 ? -1.521 6.100 31.970 1.00 95.44 203 ASP A N 1
ATOM 1574 C CA . ASP A 1 203 ? -0.932 4.766 31.831 1.00 95.44 203 ASP A CA 1
ATOM 1575 C C . ASP A 1 203 ? -0.792 4.353 30.360 1.00 95.44 203 ASP A C 1
ATOM 1577 O O . ASP A 1 203 ? 0.275 3.901 29.939 1.00 95.44 203 ASP A O 1
ATOM 1581 N N . TRP A 1 204 ? -1.835 4.561 29.545 1.00 93.31 204 TRP A N 1
ATOM 1582 C CA . TRP A 1 204 ? -1.802 4.272 28.107 1.00 93.31 204 TRP A CA 1
ATOM 1583 C C . TRP A 1 204 ? -0.743 5.095 27.389 1.00 93.31 204 TRP A C 1
ATOM 1585 O O . TRP A 1 204 ? -0.011 4.565 26.556 1.00 93.31 204 TRP A O 1
ATOM 1595 N N . LYS A 1 205 ? -0.635 6.384 27.719 1.00 92.44 205 LYS A N 1
ATOM 1596 C CA . LYS A 1 205 ? 0.397 7.255 27.158 1.00 92.44 205 LYS A CA 1
ATOM 1597 C C . LYS A 1 205 ? 1.793 6.727 27.486 1.00 92.44 205 LYS A C 1
ATOM 1599 O O . LYS A 1 205 ? 2.606 6.556 26.583 1.00 92.44 205 LYS A O 1
ATOM 1604 N N . LEU A 1 206 ? 2.039 6.398 28.754 1.00 95.50 206 LEU A N 1
ATOM 1605 C CA . LEU A 1 206 ? 3.319 5.862 29.207 1.00 95.50 206 LEU A CA 1
ATOM 1606 C C . LEU A 1 206 ? 3.661 4.530 28.523 1.00 95.50 206 LEU A C 1
ATOM 1608 O O . LEU A 1 206 ? 4.816 4.293 28.172 1.00 95.50 206 LEU A O 1
ATOM 1612 N N . GLN A 1 207 ? 2.671 3.658 28.327 1.00 94.88 207 GLN A N 1
ATOM 1613 C CA . GLN A 1 207 ? 2.856 2.391 27.625 1.00 94.88 207 GLN A CA 1
ATOM 1614 C C . GLN A 1 207 ? 3.172 2.605 26.139 1.00 94.88 207 GLN A C 1
ATOM 1616 O O . GLN A 1 207 ? 4.130 2.022 25.637 1.00 94.88 207 GLN A O 1
ATOM 1621 N N . LEU A 1 208 ? 2.434 3.485 25.456 1.00 93.50 208 LEU A N 1
ATOM 1622 C CA . LEU A 1 208 ? 2.681 3.817 24.051 1.00 93.50 208 LEU A CA 1
ATOM 1623 C C . LEU A 1 208 ? 4.069 4.435 23.839 1.00 93.50 208 LEU A C 1
ATOM 1625 O O . LEU A 1 208 ? 4.751 4.078 22.881 1.00 93.50 208 LEU A O 1
ATOM 1629 N N . ASP A 1 209 ? 4.515 5.315 24.737 1.00 95.00 209 ASP A N 1
ATOM 1630 C CA . ASP A 1 209 ? 5.850 5.918 24.665 1.00 95.00 209 ASP A CA 1
ATOM 1631 C C . ASP A 1 209 ? 6.954 4.849 24.779 1.00 95.00 209 ASP A C 1
ATOM 1633 O O . ASP A 1 209 ? 7.888 4.825 23.970 1.00 95.00 209 ASP A O 1
ATOM 1637 N N . ARG A 1 210 ? 6.810 3.894 25.709 1.00 97.00 210 ARG A N 1
ATOM 1638 C CA . ARG A 1 210 ? 7.734 2.749 25.838 1.00 97.00 210 ARG A CA 1
ATOM 1639 C C . ARG A 1 210 ? 7.716 1.840 24.612 1.00 97.00 210 ARG A C 1
ATOM 1641 O O . ARG A 1 210 ? 8.772 1.371 24.178 1.00 97.00 210 ARG A O 1
ATOM 1648 N N . ASP A 1 211 ? 6.542 1.582 24.042 1.00 96.12 211 ASP A N 1
ATOM 1649 C CA . ASP A 1 211 ? 6.409 0.758 22.840 1.00 96.12 211 ASP A CA 1
ATOM 1650 C C . ASP A 1 211 ? 7.094 1.431 21.642 1.00 96.12 211 ASP A C 1
ATOM 1652 O O . ASP A 1 211 ? 7.801 0.772 20.879 1.00 96.12 211 ASP A O 1
ATOM 1656 N N . ILE A 1 212 ? 6.978 2.757 21.512 1.00 94.19 212 ILE A N 1
ATOM 1657 C CA . ILE A 1 212 ? 7.687 3.537 20.487 1.00 94.19 212 ILE A CA 1
ATOM 1658 C C . ILE A 1 212 ? 9.206 3.397 20.645 1.00 94.19 212 ILE A C 1
ATOM 1660 O O . ILE A 1 212 ? 9.908 3.173 19.654 1.00 94.19 212 ILE A O 1
ATOM 1664 N N . GLU A 1 213 ? 9.737 3.527 21.862 1.00 95.56 213 GLU A N 1
ATOM 1665 C CA . GLU A 1 213 ? 11.170 3.343 22.133 1.00 95.56 213 GLU A CA 1
ATOM 1666 C C . GLU A 1 213 ? 11.633 1.916 21.815 1.00 95.56 213 GLU A C 1
ATOM 1668 O O . GLU A 1 213 ? 12.672 1.714 21.175 1.00 95.56 213 GLU A O 1
ATOM 1673 N N . THR A 1 214 ? 10.817 0.926 22.174 1.00 95.75 214 THR A N 1
ATOM 1674 C CA . THR A 1 214 ? 11.080 -0.487 21.893 1.00 95.75 214 THR A CA 1
ATOM 1675 C C . THR A 1 214 ? 11.128 -0.740 20.388 1.00 95.75 214 THR A C 1
ATOM 1677 O O . THR A 1 214 ? 12.119 -1.276 19.890 1.00 95.75 214 THR A O 1
ATOM 1680 N N . LEU A 1 215 ? 10.131 -0.282 19.629 1.00 94.12 215 LEU A N 1
ATOM 1681 C CA . LEU A 1 215 ? 10.095 -0.438 18.173 1.00 94.12 215 LEU A CA 1
ATOM 1682 C C . LEU A 1 215 ? 11.274 0.262 17.487 1.00 94.12 215 LEU A C 1
ATOM 1684 O O . LEU A 1 215 ? 11.874 -0.299 16.567 1.00 94.12 215 LEU A O 1
ATOM 1688 N N . LYS A 1 216 ? 11.669 1.452 17.958 1.00 95.19 216 LYS A N 1
ATOM 1689 C CA . LYS A 1 216 ? 12.871 2.144 17.465 1.00 95.19 216 LYS A CA 1
ATOM 1690 C C . LYS A 1 216 ? 14.131 1.315 17.704 1.00 95.19 216 LYS A C 1
ATOM 1692 O O . LYS A 1 216 ? 14.922 1.130 16.780 1.00 95.19 216 LYS A O 1
ATOM 1697 N N . SER A 1 217 ? 14.317 0.787 18.914 1.00 93.00 217 SER A N 1
ATOM 1698 C CA . SER A 1 217 ? 15.489 -0.038 19.232 1.00 93.00 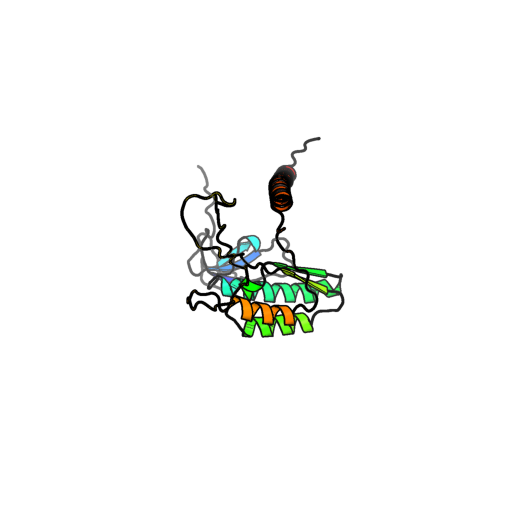217 SER A CA 1
ATOM 1699 C C . SER A 1 217 ? 15.534 -1.329 18.404 1.00 93.00 217 SER A C 1
ATOM 1701 O O . SER A 1 217 ? 16.582 -1.659 17.848 1.00 93.00 217 SER A O 1
ATOM 1703 N N . GLN A 1 218 ? 14.399 -2.007 18.217 1.00 93.69 218 GLN A N 1
ATOM 1704 C CA . GLN A 1 218 ? 14.301 -3.196 17.367 1.00 93.69 218 GLN A CA 1
ATOM 1705 C C . GLN A 1 218 ? 14.611 -2.881 15.901 1.00 93.69 218 GLN A C 1
ATOM 1707 O O . GLN A 1 218 ? 15.398 -3.591 15.273 1.00 93.69 218 GLN A O 1
ATOM 1712 N N . SER A 1 219 ? 14.061 -1.788 15.366 1.00 92.56 219 SER A N 1
ATOM 1713 C CA . SER A 1 219 ? 14.357 -1.325 14.006 1.00 92.56 219 SER A CA 1
ATOM 1714 C C . SER A 1 219 ? 15.850 -1.039 13.817 1.00 92.56 219 SER A C 1
ATOM 1716 O O . SER A 1 219 ? 16.442 -1.421 12.802 1.00 92.56 219 SER A O 1
ATOM 1718 N N . ASN A 1 220 ? 16.492 -0.424 14.815 1.00 93.00 220 ASN A N 1
ATOM 1719 C CA . ASN A 1 220 ? 17.932 -0.173 14.799 1.00 93.00 220 ASN A CA 1
ATOM 1720 C C . ASN A 1 220 ? 18.729 -1.483 14.790 1.00 93.00 220 ASN A C 1
ATOM 1722 O O . ASN A 1 220 ? 19.643 -1.631 13.981 1.00 93.00 220 ASN A O 1
ATOM 1726 N N . ILE A 1 221 ? 18.356 -2.458 15.625 1.00 92.50 221 ILE A N 1
ATOM 1727 C CA . ILE A 1 221 ? 18.994 -3.782 15.659 1.00 92.50 221 ILE A CA 1
ATOM 1728 C C . ILE A 1 221 ? 18.891 -4.473 14.296 1.00 92.50 221 ILE A C 1
ATOM 1730 O O . ILE A 1 221 ? 19.895 -4.969 13.784 1.00 92.50 221 ILE A O 1
ATOM 1734 N N . VAL A 1 222 ? 17.702 -4.496 13.685 1.00 91.19 222 VAL A N 1
ATOM 1735 C CA . VAL A 1 222 ? 17.488 -5.113 12.364 1.00 91.19 222 VAL A CA 1
ATOM 1736 C C . VAL A 1 222 ? 18.322 -4.409 11.292 1.00 91.19 222 VAL A C 1
ATOM 1738 O O . VAL A 1 222 ? 18.970 -5.071 10.480 1.00 91.19 222 VAL A O 1
ATOM 1741 N N . SER A 1 223 ? 18.375 -3.078 11.328 1.00 89.12 223 SER A N 1
ATOM 1742 C CA . SER A 1 223 ? 19.165 -2.279 10.387 1.00 89.12 223 SER A CA 1
ATOM 1743 C C . SER A 1 223 ? 20.665 -2.558 10.516 1.00 89.12 223 SER A C 1
ATOM 1745 O O . SER A 1 223 ? 21.332 -2.824 9.516 1.00 89.12 223 SER A O 1
ATOM 1747 N N . ILE A 1 224 ? 21.194 -2.580 11.744 1.00 88.88 224 ILE A N 1
ATOM 1748 C CA . ILE A 1 224 ? 22.600 -2.910 12.017 1.00 88.88 224 ILE A CA 1
ATOM 1749 C C . ILE A 1 224 ? 22.909 -4.332 11.544 1.00 88.88 224 ILE A C 1
ATOM 1751 O O . ILE A 1 224 ? 23.882 -4.534 10.819 1.00 88.88 224 ILE A O 1
ATOM 1755 N N . ARG A 1 225 ? 22.058 -5.313 11.874 1.00 86.81 225 ARG A N 1
ATOM 1756 C CA . ARG A 1 225 ? 22.220 -6.704 11.422 1.00 86.81 225 ARG A CA 1
ATOM 1757 C C . ARG A 1 225 ? 22.255 -6.813 9.899 1.00 86.81 225 ARG A C 1
ATOM 1759 O O . ARG A 1 225 ? 23.110 -7.515 9.371 1.00 86.81 225 ARG A O 1
ATOM 1766 N N . SER A 1 226 ? 21.386 -6.089 9.194 1.00 87.19 226 SER A N 1
ATOM 1767 C CA . SER A 1 226 ? 21.368 -6.055 7.726 1.00 87.19 226 SER A CA 1
ATOM 1768 C C . SER A 1 226 ? 22.682 -5.517 7.143 1.00 87.19 226 SER A C 1
ATOM 1770 O O . SER A 1 226 ? 23.235 -6.098 6.207 1.00 87.19 226 SER A O 1
ATOM 1772 N N . VAL A 1 227 ? 23.237 -4.447 7.723 1.00 88.44 227 VAL A N 1
ATOM 1773 C CA . VAL A 1 227 ? 24.528 -3.883 7.293 1.00 88.44 227 VAL A CA 1
ATOM 1774 C C . VAL A 1 227 ? 25.682 -4.843 7.582 1.00 88.44 227 VAL A C 1
ATOM 1776 O O . VAL A 1 227 ? 26.515 -5.071 6.706 1.00 88.44 227 VAL A O 1
ATOM 1779 N N . LEU A 1 228 ? 25.725 -5.430 8.778 1.00 83.94 228 LEU A N 1
ATOM 1780 C CA . LEU A 1 228 ? 26.771 -6.376 9.169 1.00 83.94 228 LEU A CA 1
ATOM 1781 C C . LEU A 1 228 ? 26.748 -7.639 8.301 1.00 83.94 228 LEU A C 1
ATOM 1783 O O . LEU A 1 228 ? 27.802 -8.063 7.829 1.00 83.94 228 LEU A O 1
ATOM 1787 N N . TRP A 1 229 ? 25.557 -8.173 8.003 1.00 82.75 229 TRP A N 1
ATOM 1788 C CA . TRP A 1 229 ? 25.374 -9.300 7.085 1.00 82.75 229 TRP A CA 1
ATOM 1789 C C . TRP A 1 229 ? 25.944 -8.996 5.697 1.00 82.75 229 TRP A C 1
ATOM 1791 O O . TRP A 1 229 ? 26.723 -9.778 5.160 1.00 82.75 229 TRP A O 1
ATOM 1801 N N . LYS A 1 230 ? 25.642 -7.814 5.143 1.00 83.94 230 LYS A N 1
ATOM 1802 C CA . LYS A 1 230 ? 26.194 -7.362 3.852 1.00 83.94 230 LYS A CA 1
ATOM 1803 C C . LYS A 1 230 ? 27.716 -7.195 3.864 1.00 83.94 230 LYS A C 1
ATOM 1805 O O . LYS A 1 230 ? 28.330 -7.176 2.800 1.00 83.94 230 LYS A O 1
ATOM 1810 N N . LYS A 1 231 ? 28.324 -7.021 5.040 1.00 83.38 231 LYS A N 1
ATOM 1811 C CA . LYS A 1 231 ? 29.772 -6.845 5.220 1.00 83.38 231 LYS A CA 1
ATOM 1812 C C . LYS A 1 231 ? 30.474 -8.097 5.758 1.00 83.38 231 LYS A C 1
ATOM 1814 O O . LYS A 1 231 ? 31.670 -8.029 6.016 1.00 83.38 231 LYS A O 1
ATOM 1819 N N . SER A 1 232 ? 29.765 -9.222 5.902 1.00 80.12 232 SER A N 1
ATOM 1820 C CA . SER A 1 232 ? 30.289 -10.487 6.444 1.00 80.12 232 SER A CA 1
ATOM 1821 C C . SER A 1 232 ? 30.929 -10.362 7.835 1.00 80.12 232 SER A C 1
ATOM 1823 O O . SER A 1 232 ? 31.797 -11.155 8.198 1.00 80.12 232 SER A O 1
ATOM 1825 N N . LEU A 1 233 ? 30.506 -9.373 8.625 1.00 73.94 233 LEU A N 1
ATOM 1826 C CA . LEU A 1 233 ? 30.973 -9.174 9.995 1.00 73.94 233 LEU A CA 1
ATOM 1827 C C . LEU A 1 233 ? 30.033 -9.928 10.943 1.00 73.94 233 LEU A C 1
ATOM 1829 O O . LEU A 1 233 ? 28.827 -9.681 10.945 1.00 73.94 233 LEU A O 1
ATOM 1833 N N . LYS A 1 234 ? 30.573 -10.861 11.735 1.00 67.38 234 LYS A N 1
ATOM 1834 C CA . LYS A 1 234 ? 29.819 -11.599 12.761 1.00 67.38 234 LYS A CA 1
ATOM 1835 C C . LYS A 1 234 ? 30.084 -11.006 14.143 1.00 67.38 234 LYS A C 1
ATOM 1837 O O . LYS A 1 234 ? 31.219 -10.657 14.450 1.00 67.38 234 LYS A O 1
ATOM 1842 N N . PHE A 1 235 ? 29.037 -10.943 14.958 1.00 63.44 235 PHE A N 1
ATOM 1843 C CA . PHE A 1 235 ? 29.115 -10.740 16.401 1.00 63.44 235 PHE A CA 1
ATOM 1844 C C . PHE A 1 235 ? 28.359 -11.880 17.075 1.00 63.44 235 PHE A C 1
ATOM 1846 O O . PHE A 1 235 ? 27.251 -12.207 16.642 1.00 63.44 235 PHE A O 1
ATOM 1853 N N . ASP A 1 236 ? 28.953 -12.442 18.120 1.00 57.81 236 ASP A N 1
ATOM 1854 C CA . ASP A 1 236 ? 28.246 -13.286 19.077 1.00 57.81 236 ASP A CA 1
ATOM 1855 C C . ASP A 1 236 ? 27.627 -12.378 20.152 1.00 57.81 236 ASP A C 1
ATOM 1857 O O . ASP A 1 236 ? 28.221 -11.360 20.524 1.00 57.81 236 ASP A O 1
ATOM 1861 N N . VAL A 1 237 ? 26.402 -12.709 20.572 1.00 52.25 237 VAL A N 1
ATOM 1862 C CA . VAL A 1 237 ? 25.658 -12.017 21.641 1.00 52.25 237 VAL A CA 1
ATOM 1863 C C . VAL A 1 237 ? 26.016 -12.628 22.984 1.00 52.25 237 VAL A C 1
ATOM 1865 O O . VAL A 1 237 ? 25.998 -13.877 23.060 1.00 52.25 237 VAL A O 1
#

Sequence (237 aa):
MSTARHEGPTYGYRGRVVLAFEENGSSKIGVRFDRSIPEGNDLGGLCEEDHGFFCAADLLRLDGSGTDDVDKLALKELFEVVSNESKSSPLIIFLKDIEKSMAGNPEAHAALKSKLENLPENVVVIASHTQMDNRKEKSQPGGLLFTKFGSNQTALLDLAFPDNFGRLHDRNKETPKTMKQLTRLFPNKVTIQMPQDENLLLDWKLQLDRDIETLKSQSNIVSIRSVLWKKSLKFDV

Mean predicted aligned error: 16.05 Å

Secondary structure (DSSP, 8-state):
--------PPTT--EEEEEE-TT-TT-EEEEEESS--TT-B-TTTTS-TTTEEEEEGGG-----SSHHHHHHHHHHHHHHHHHHHTTTS-EEEEETTHHHHHTT-HHHHHHHHHHHHT--TTEEEEE----------------------SS-------------------S-SSHHHHHHHHHHH--S-------SSHHHHHHHHHHHHHHHHHHHHHHHHHHHHHHHHHTT-----

InterPro domains:
  IPR051701 Mitochondrial Outer Membrane Translocase MSP1 Subfamily [PTHR45644] (36-230)

Foldseek 3Di:
DDDDPDDWDDPPWDFAFPDADDPDPQQWTKTFTPDFIVVAACSVVVHDGRRIDIDRPVSDDDPDPDPQVVLLVVVVVVLVVQVVCVVPAQEEAEAEQVCSNPFPDPVSLVVVLVSLVPHDPSYHYHYDHDDDDPPPPPPPPDDDDDDDDDDDDDDDDDPDDDPDPDDDDDDDPRVVVVVVSVCVSCVDDDDDDQDPDPVVNVVVVVVVVVVVVVVVVVVVVVVVVVVCVVVVHDDDD